Protein AF-A0A7X7TGM1-F1 (afdb_monomer)

Radius of gyration: 20.68 Å; Cα contacts (8 Å, |Δi|>4): 532; chains: 1; bounding box: 44×27×59 Å

Sequence (196 aa):
MTSFRGRYGEAFKFLVQGTDTGKFWGTEIYTDDSRLSLAAVHSGSLQIGEYGIVEVTVLPGQDHYTGSAQNGVTSEDYGAWPGSYSLRRVSEETIIGIGQKDPGDLTPYRERTDAVLRFSVTGSDWGSVWGSGVYTDDSTLAMVCVHAGLLRIGETGLIEVTLLPGLEEYEGSTQNGITSQSYGSWQWSYSVTRIL

Mean predicted aligned error: 6.98 Å

Structure (mmCIF, N/CA/C/O backbone):
data_AF-A0A7X7TGM1-F1
#
_entry.id   AF-A0A7X7TGM1-F1
#
loop_
_atom_site.group_PDB
_atom_site.id
_atom_site.type_symbol
_atom_site.label_atom_id
_atom_site.label_alt_id
_atom_site.label_comp_id
_atom_site.label_asym_id
_atom_site.label_entity_id
_atom_site.label_seq_id
_atom_site.pdbx_PDB_ins_code
_atom_site.Cartn_x
_atom_site.Cartn_y
_atom_site.Cartn_z
_atom_site.occupancy
_atom_site.B_iso_or_equiv
_atom_site.auth_seq_id
_atom_site.auth_comp_id
_atom_site.auth_asym_id
_atom_site.auth_atom_id
_atom_site.pdbx_PDB_model_num
ATOM 1 N N . MET A 1 1 ? 6.658 -7.505 -14.551 1.00 95.81 1 MET A N 1
ATOM 2 C CA . MET A 1 1 ? 5.352 -7.178 -15.174 1.00 95.81 1 MET A CA 1
ATOM 3 C C . MET A 1 1 ? 4.876 -8.192 -16.226 1.00 95.81 1 MET A C 1
ATOM 5 O O . MET A 1 1 ? 3.740 -8.083 -16.670 1.00 95.81 1 MET A O 1
ATOM 9 N N . THR A 1 2 ? 5.653 -9.225 -16.573 1.00 96.50 2 THR A N 1
ATOM 10 C CA . THR A 1 2 ? 5.320 -10.242 -17.594 1.00 96.50 2 THR A CA 1
ATOM 11 C C . THR A 1 2 ? 3.945 -10.908 -17.452 1.00 96.50 2 THR A C 1
ATOM 13 O O . THR A 1 2 ? 3.310 -11.204 -18.460 1.00 96.50 2 THR A O 1
ATOM 16 N N . SER A 1 3 ? 3.436 -11.107 -16.230 1.00 96.00 3 SER A N 1
ATOM 17 C CA . SER A 1 3 ? 2.102 -11.686 -15.984 1.00 96.00 3 SER A CA 1
ATOM 18 C C . SER A 1 3 ? 0.938 -10.842 -16.518 1.00 96.00 3 SER A C 1
ATOM 20 O O . SER A 1 3 ? -0.177 -11.343 -16.619 1.00 96.00 3 SER A O 1
ATOM 22 N N . PHE A 1 4 ? 1.178 -9.570 -16.847 1.00 95.69 4 PHE A N 1
ATOM 23 C CA . PHE A 1 4 ? 0.181 -8.650 -17.397 1.00 95.69 4 PHE A CA 1
ATOM 24 C C . PHE A 1 4 ? 0.280 -8.508 -18.923 1.00 95.69 4 PHE A C 1
ATOM 26 O O . PHE A 1 4 ? -0.497 -7.765 -19.517 1.00 95.69 4 PHE A O 1
ATOM 33 N N . ARG A 1 5 ? 1.221 -9.200 -19.579 1.00 96.12 5 ARG A N 1
ATOM 34 C CA . ARG A 1 5 ? 1.425 -9.117 -21.031 1.00 96.12 5 ARG A CA 1
ATOM 35 C C . ARG A 1 5 ? 0.127 -9.404 -21.793 1.00 96.12 5 ARG A C 1
ATOM 37 O O . ARG A 1 5 ? -0.626 -10.305 -21.439 1.00 96.12 5 ARG A O 1
ATOM 44 N N . GLY A 1 6 ? -0.114 -8.640 -22.857 1.00 94.25 6 GLY A N 1
ATOM 45 C CA . GLY A 1 6 ? -1.333 -8.730 -23.666 1.00 94.25 6 GLY A CA 1
ATOM 46 C C . GLY A 1 6 ? -2.465 -7.813 -23.194 1.00 94.25 6 GLY A C 1
ATOM 47 O O . GLY A 1 6 ? -3.372 -7.537 -23.972 1.00 94.25 6 GLY A O 1
ATOM 48 N N . ARG A 1 7 ? -2.389 -7.270 -21.972 1.00 97.06 7 ARG A N 1
ATOM 49 C CA . ARG A 1 7 ? -3.347 -6.291 -21.423 1.00 97.06 7 ARG A CA 1
ATOM 50 C C . ARG A 1 7 ? -3.010 -4.858 -21.835 1.00 97.06 7 ARG A C 1
ATOM 52 O O . ARG A 1 7 ? -2.931 -3.958 -21.008 1.00 97.06 7 ARG A O 1
ATOM 59 N N . TYR A 1 8 ? -2.693 -4.665 -23.110 1.00 96.62 8 TYR A N 1
ATOM 60 C CA . TYR A 1 8 ? -2.117 -3.418 -23.605 1.00 96.62 8 TYR A CA 1
ATOM 61 C C . TYR A 1 8 ? -3.068 -2.228 -23.415 1.00 96.62 8 TYR A C 1
ATOM 63 O O . TYR A 1 8 ? -4.249 -2.312 -23.739 1.00 96.62 8 TYR A O 1
ATOM 71 N N . GLY A 1 9 ? -2.536 -1.118 -22.900 1.00 93.94 9 GLY A N 1
ATOM 72 C CA . GLY A 1 9 ? -3.289 0.090 -22.558 1.00 93.94 9 GLY A CA 1
ATOM 73 C C . GLY A 1 9 ? -3.951 0.057 -21.177 1.00 93.94 9 GLY A C 1
ATOM 74 O O . GLY A 1 9 ? -4.391 1.102 -20.705 1.00 93.94 9 GLY A O 1
ATOM 75 N N . GLU A 1 10 ? -3.999 -1.096 -20.503 1.00 96.38 10 GLU A N 1
ATOM 76 C CA . GLU A 1 10 ? -4.500 -1.169 -19.131 1.00 96.38 10 GLU A CA 1
ATOM 77 C C . GLU A 1 10 ? -3.468 -0.631 -18.129 1.00 96.38 10 GLU A C 1
ATOM 79 O O . GLU A 1 10 ? -2.257 -0.834 -18.282 1.00 96.38 10 GLU A O 1
ATOM 84 N N . ALA A 1 11 ? -3.967 0.027 -17.080 1.00 93.69 11 ALA A N 1
ATOM 85 C CA . ALA A 1 11 ? -3.167 0.597 -16.005 1.00 93.69 11 ALA A CA 1
ATOM 86 C C . ALA A 1 11 ? -3.445 -0.104 -14.668 1.00 93.69 11 ALA A C 1
ATOM 88 O O . ALA A 1 11 ? -4.594 -0.374 -14.315 1.00 93.69 11 ALA A O 1
ATOM 89 N N . PHE A 1 12 ? -2.383 -0.370 -13.909 1.00 90.69 12 PHE A N 1
ATOM 90 C CA . PHE A 1 12 ? -2.445 -1.018 -12.599 1.00 90.69 12 PHE A CA 1
ATOM 91 C C . PHE A 1 12 ? -1.631 -0.229 -11.585 1.00 90.69 12 PHE A C 1
ATOM 93 O O . PHE A 1 12 ? -0.530 0.226 -11.887 1.00 90.69 12 PHE A O 1
ATOM 100 N N . LYS A 1 13 ? -2.152 -0.097 -10.367 1.00 87.94 13 LYS A N 1
ATOM 101 C CA . LYS A 1 13 ? -1.438 0.547 -9.264 1.00 87.94 13 LYS A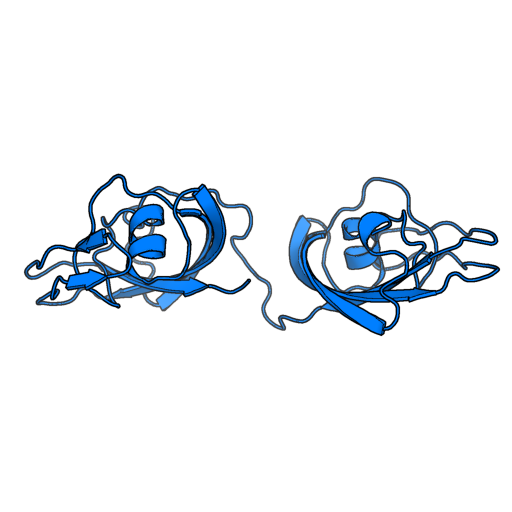 CA 1
ATOM 102 C C . LYS A 1 13 ? -0.728 -0.500 -8.424 1.00 87.94 13 LYS A C 1
ATOM 104 O O . LYS A 1 13 ? -1.325 -1.507 -8.050 1.00 87.94 13 LYS A O 1
ATOM 109 N N . PHE A 1 14 ? 0.529 -0.232 -8.105 1.00 87.00 14 PHE A N 1
ATOM 110 C CA . PHE A 1 14 ? 1.343 -1.079 -7.251 1.00 87.00 14 PHE A CA 1
ATOM 111 C C . PHE A 1 14 ? 1.963 -0.250 -6.146 1.00 87.00 14 PHE A C 1
ATOM 113 O O . PHE A 1 14 ? 2.516 0.821 -6.392 1.00 87.00 14 PHE A O 1
ATOM 120 N N . LEU A 1 15 ? 1.929 -0.799 -4.939 1.00 83.19 15 LEU A N 1
ATOM 121 C CA . LEU A 1 15 ? 2.827 -0.382 -3.885 1.00 83.19 15 LEU A CA 1
ATOM 122 C C . LEU A 1 15 ? 4.227 -0.929 -4.193 1.00 83.19 15 LEU A C 1
ATOM 124 O O . LEU A 1 15 ? 4.411 -2.141 -4.313 1.00 83.19 15 LEU A O 1
ATOM 128 N N . VAL A 1 16 ? 5.207 -0.041 -4.321 1.00 88.19 16 VAL A N 1
ATOM 129 C CA . VAL A 1 16 ? 6.581 -0.391 -4.690 1.00 88.19 16 VAL A CA 1
ATOM 130 C C . VAL A 1 16 ? 7.546 0.268 -3.723 1.00 88.19 16 VAL A C 1
ATOM 132 O O . VAL A 1 16 ? 7.376 1.439 -3.403 1.00 88.19 16 VAL A O 1
ATOM 135 N N . GLN A 1 17 ? 8.563 -0.477 -3.286 1.00 89.25 17 GLN A N 1
ATOM 136 C CA . GLN A 1 17 ? 9.749 0.093 -2.654 1.00 89.25 17 GLN A CA 1
ATOM 137 C C . GLN A 1 17 ? 10.837 0.274 -3.708 1.00 89.25 17 GLN A C 1
ATOM 139 O O . GLN A 1 17 ? 11.199 -0.691 -4.389 1.00 89.25 17 GLN A O 1
ATOM 144 N N . GLY A 1 18 ? 11.360 1.488 -3.848 1.00 93.06 18 GLY A N 1
ATOM 145 C CA . GLY A 1 18 ? 12.504 1.761 -4.705 1.00 93.06 18 GLY A CA 1
ATOM 146 C C . GLY A 1 18 ? 13.735 0.971 -4.255 1.00 93.06 18 GLY A C 1
ATOM 147 O O . GLY A 1 18 ? 14.001 0.837 -3.062 1.00 93.06 18 GLY A O 1
ATOM 148 N N . THR A 1 19 ? 14.503 0.444 -5.206 1.00 95.31 19 THR A N 1
ATOM 149 C CA . THR A 1 19 ? 15.774 -0.252 -4.946 1.00 95.31 19 THR A CA 1
ATOM 150 C C . THR A 1 19 ? 16.824 0.189 -5.955 1.00 95.31 19 THR A C 1
ATOM 152 O O . THR A 1 19 ? 16.483 0.681 -7.026 1.00 95.31 19 THR A O 1
ATOM 155 N N . ASP A 1 20 ? 18.087 -0.029 -5.621 1.00 97.31 20 ASP A N 1
ATOM 156 C CA . ASP A 1 20 ? 19.262 0.169 -6.466 1.00 97.31 20 ASP A CA 1
ATOM 157 C C . ASP A 1 20 ? 19.933 -1.153 -6.879 1.00 97.31 20 ASP A C 1
ATOM 159 O O . ASP A 1 20 ? 20.993 -1.151 -7.500 1.00 97.31 20 ASP A O 1
ATOM 163 N N . THR A 1 21 ? 19.311 -2.300 -6.577 1.00 94.88 21 THR A N 1
ATOM 164 C CA . THR A 1 21 ? 19.889 -3.625 -6.847 1.00 94.88 21 THR A CA 1
ATOM 165 C C . THR A 1 21 ? 19.116 -4.436 -7.887 1.00 94.88 21 THR A C 1
ATOM 167 O O . THR A 1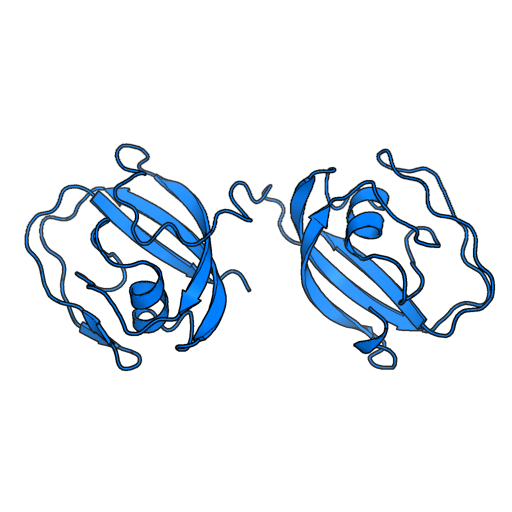 21 ? 17.891 -4.576 -7.843 1.00 94.88 21 THR A O 1
ATOM 170 N N . GLY A 1 22 ? 19.857 -5.057 -8.809 1.00 94.00 22 GLY A N 1
ATOM 171 C CA . GLY A 1 22 ? 19.332 -5.946 -9.846 1.00 94.00 22 GLY A CA 1
ATOM 172 C C . GLY A 1 22 ? 19.572 -5.423 -11.261 1.00 94.00 22 GLY A C 1
ATOM 173 O O . GLY A 1 22 ? 20.361 -4.510 -11.467 1.00 94.00 22 GLY A O 1
ATOM 174 N N . LYS A 1 23 ? 18.900 -6.038 -12.237 1.00 94.69 23 LYS A N 1
ATOM 175 C CA . LYS A 1 23 ? 18.974 -5.668 -13.653 1.00 94.69 23 LYS A CA 1
ATOM 176 C C . LYS A 1 23 ? 17.604 -5.278 -14.187 1.00 94.69 23 LYS A C 1
ATOM 178 O O . LYS A 1 23 ? 16.583 -5.772 -13.699 1.00 94.69 23 LYS A O 1
ATOM 183 N N . PHE A 1 24 ? 17.620 -4.388 -15.166 1.00 98.25 24 PHE A N 1
ATOM 184 C CA . PHE A 1 24 ? 16.458 -3.874 -15.872 1.00 98.25 24 PHE A CA 1
ATOM 185 C C . PHE A 1 24 ? 16.917 -3.177 -17.156 1.00 98.25 24 PHE A C 1
ATOM 187 O O . PHE A 1 24 ? 18.088 -2.803 -17.278 1.00 98.25 24 PHE A O 1
ATOM 194 N N . TRP A 1 25 ? 15.994 -3.012 -18.097 1.00 98.69 25 TRP A N 1
ATOM 195 C CA . TRP A 1 25 ? 16.296 -2.576 -19.453 1.00 98.69 25 TRP A CA 1
ATOM 196 C C . TRP A 1 25 ? 15.351 -1.479 -19.919 1.00 98.69 25 TRP A C 1
ATOM 198 O O . TRP A 1 25 ? 14.146 -1.541 -19.659 1.00 98.69 25 TRP A O 1
ATOM 208 N N . GLY A 1 26 ? 15.904 -0.515 -20.652 1.00 98.50 26 GLY A N 1
ATOM 209 C CA . GLY A 1 26 ? 15.159 0.601 -21.228 1.00 98.50 26 GLY A CA 1
ATOM 210 C C . GLY A 1 26 ? 15.042 1.841 -20.338 1.00 98.50 26 GLY A C 1
ATOM 211 O O . GLY A 1 26 ? 15.378 1.839 -19.156 1.00 98.50 26 GLY A O 1
ATOM 212 N N . THR A 1 27 ? 14.543 2.913 -20.951 1.00 98.44 27 THR A N 1
ATOM 213 C CA . THR A 1 27 ? 14.363 4.253 -20.378 1.00 98.44 27 THR A CA 1
ATOM 214 C C . THR A 1 27 ? 12.970 4.748 -20.747 1.00 98.44 27 THR A C 1
ATOM 216 O O . THR A 1 27 ? 12.600 4.648 -21.915 1.00 98.44 27 THR A O 1
ATOM 219 N N . GLU A 1 28 ? 12.208 5.274 -19.779 1.00 97.06 28 GLU A N 1
ATOM 220 C CA . GLU A 1 28 ? 10.766 5.615 -19.865 1.00 97.06 28 GLU A CA 1
ATOM 221 C C . GLU A 1 28 ? 9.834 4.425 -20.145 1.00 97.06 28 GLU A C 1
ATOM 223 O O . GLU A 1 28 ? 8.803 4.257 -19.489 1.00 97.06 28 GLU A O 1
ATOM 228 N N . ILE A 1 29 ? 10.213 3.570 -21.092 1.00 98.44 29 ILE A N 1
ATOM 229 C CA . ILE A 1 29 ? 9.561 2.313 -21.412 1.00 98.44 29 ILE A CA 1
ATOM 230 C C . ILE A 1 29 ? 10.548 1.188 -21.128 1.00 98.44 29 ILE A C 1
ATOM 232 O O . ILE 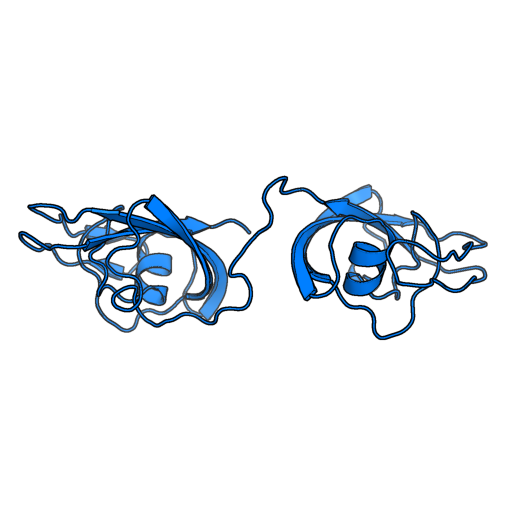A 1 29 ? 11.633 1.121 -21.705 1.00 98.44 29 ILE A O 1
ATOM 236 N N . TYR A 1 30 ? 10.143 0.302 -20.230 1.00 98.69 30 TYR A N 1
ATOM 237 C CA . TYR A 1 30 ? 10.955 -0.797 -19.734 1.00 98.69 30 TYR A CA 1
ATOM 238 C C . TYR A 1 30 ? 10.404 -2.117 -20.261 1.00 98.69 30 TYR A C 1
ATOM 240 O O . TYR A 1 30 ? 9.188 -2.262 -20.434 1.00 98.69 30 TYR A O 1
ATOM 248 N N . THR A 1 31 ? 11.273 -3.099 -20.497 1.00 98.69 31 THR A N 1
ATOM 249 C CA . THR A 1 31 ? 10.828 -4.457 -20.844 1.00 98.69 31 THR A CA 1
ATOM 250 C C . THR A 1 31 ? 9.965 -5.034 -19.718 1.00 98.69 31 THR A C 1
ATOM 252 O O . THR A 1 31 ? 10.200 -4.771 -18.541 1.00 98.69 31 THR A O 1
ATOM 255 N N . ASP A 1 32 ? 8.940 -5.830 -20.029 1.00 98.12 32 ASP A N 1
ATOM 256 C CA . ASP A 1 32 ? 7.999 -6.297 -19.000 1.00 98.12 32 ASP A CA 1
ATOM 257 C C . ASP A 1 32 ? 8.571 -7.279 -17.963 1.00 98.12 32 ASP A C 1
ATOM 259 O O . ASP A 1 32 ? 7.934 -7.530 -16.935 1.00 98.12 32 ASP A O 1
ATOM 263 N N . ASP A 1 33 ? 9.767 -7.807 -18.189 1.00 97.81 33 ASP A N 1
ATOM 264 C CA . ASP A 1 33 ? 10.543 -8.617 -17.252 1.00 97.81 33 ASP A CA 1
ATOM 265 C C . ASP A 1 33 ? 11.484 -7.781 -16.364 1.00 97.81 33 ASP A C 1
ATOM 267 O O . ASP A 1 33 ? 11.996 -8.290 -15.365 1.00 97.81 33 ASP A O 1
ATOM 271 N N . SER A 1 34 ? 11.645 -6.486 -16.655 1.00 97.88 34 SER A N 1
ATOM 272 C CA . SER A 1 34 ? 12.371 -5.544 -15.805 1.00 97.88 34 SER A CA 1
ATOM 273 C C . SER A 1 34 ? 11.743 -5.421 -14.414 1.00 97.88 34 SER A C 1
ATOM 275 O O . SER A 1 34 ? 10.521 -5.503 -14.224 1.00 97.88 34 SER A O 1
ATOM 277 N N . ARG A 1 35 ? 12.593 -5.197 -13.405 1.00 95.62 35 ARG A N 1
ATOM 278 C CA . ARG A 1 35 ? 12.136 -4.944 -12.034 1.00 95.62 35 ARG A CA 1
ATOM 279 C C . ARG A 1 35 ? 11.437 -3.592 -11.943 1.00 95.62 35 ARG A C 1
ATOM 281 O O . ARG A 1 35 ? 12.065 -2.547 -12.104 1.00 95.62 35 ARG A O 1
ATOM 2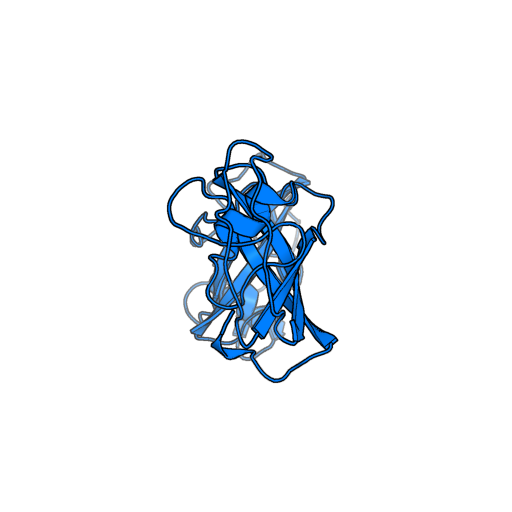88 N N . LEU A 1 36 ? 10.161 -3.625 -11.560 1.00 97.44 36 LEU A N 1
ATOM 289 C CA . LEU A 1 36 ? 9.356 -2.423 -11.345 1.00 97.44 36 LEU A CA 1
ATOM 290 C C . LEU A 1 36 ? 9.981 -1.474 -10.307 1.00 97.44 36 LEU A C 1
ATOM 292 O O . LEU A 1 36 ? 9.943 -0.265 -10.493 1.00 97.44 36 LEU A O 1
ATOM 296 N N . SER A 1 37 ? 10.609 -2.011 -9.257 1.00 96.88 37 SER A N 1
ATOM 297 C CA . SER A 1 37 ? 11.293 -1.226 -8.222 1.00 96.88 37 SER A CA 1
ATOM 298 C C . SER A 1 37 ? 12.502 -0.438 -8.734 1.00 96.88 37 SER A C 1
ATOM 300 O O . SER A 1 37 ? 12.683 0.705 -8.326 1.00 96.88 37 SER A O 1
ATOM 302 N N . LEU A 1 38 ? 13.296 -1.007 -9.650 1.00 98.19 38 LEU A N 1
ATOM 303 C CA . LEU A 1 38 ? 14.411 -0.302 -10.297 1.00 98.19 38 LEU A CA 1
ATOM 304 C C . LEU A 1 38 ? 13.900 0.751 -11.277 1.00 98.19 38 LEU A C 1
ATOM 306 O O . LEU A 1 38 ? 14.360 1.885 -11.242 1.00 98.19 38 LEU A O 1
ATOM 310 N N . ALA A 1 39 ? 12.913 0.406 -12.109 1.00 98.31 39 ALA A N 1
ATOM 311 C CA . ALA A 1 39 ? 12.305 1.351 -13.045 1.00 98.31 39 ALA A CA 1
ATOM 312 C C . ALA A 1 39 ? 11.639 2.542 -12.326 1.00 98.31 39 ALA A C 1
ATOM 314 O O . ALA A 1 39 ? 11.663 3.672 -12.819 1.00 98.31 39 ALA A O 1
ATOM 315 N N . ALA A 1 40 ? 11.064 2.307 -11.142 1.00 97.50 40 ALA A N 1
ATOM 316 C CA . ALA A 1 40 ? 10.482 3.360 -10.321 1.00 97.50 40 ALA A CA 1
ATOM 317 C C . ALA A 1 40 ? 11.538 4.345 -9.799 1.00 97.50 40 ALA A C 1
ATOM 319 O O . ALA A 1 40 ? 11.295 5.548 -9.845 1.00 97.50 40 ALA A O 1
ATOM 320 N N . VAL A 1 41 ? 12.716 3.859 -9.387 1.00 98.12 41 VAL A N 1
ATOM 321 C CA . VAL A 1 41 ? 13.850 4.733 -9.041 1.00 98.12 41 VAL A CA 1
ATOM 322 C C . VAL A 1 41 ? 14.399 5.425 -10.280 1.00 98.12 41 VAL A C 1
ATOM 324 O O . VAL A 1 41 ? 14.521 6.644 -10.301 1.00 98.12 41 VAL A O 1
ATOM 327 N N . HIS A 1 42 ? 14.660 4.668 -11.345 1.00 98.56 42 HIS A N 1
ATOM 328 C CA . HIS A 1 42 ? 15.245 5.172 -12.584 1.00 98.56 42 HIS A CA 1
ATOM 329 C C . HIS A 1 42 ? 14.434 6.315 -13.201 1.00 98.56 42 HIS A C 1
ATOM 331 O O . HIS A 1 42 ? 15.014 7.329 -13.558 1.00 98.56 42 HIS A O 1
ATOM 337 N N . SER A 1 43 ? 13.103 6.204 -13.255 1.00 97.56 43 SER A N 1
ATOM 338 C CA . SER A 1 43 ? 12.211 7.273 -13.749 1.00 97.56 43 SER A CA 1
ATOM 339 C C . SER A 1 43 ? 12.062 8.473 -12.802 1.00 97.56 43 SER A C 1
ATOM 341 O O . SER A 1 43 ? 11.377 9.435 -13.136 1.00 97.56 43 SER A O 1
ATOM 343 N N . GLY A 1 44 ? 12.628 8.414 -11.593 1.00 96.06 44 GLY A N 1
ATOM 344 C CA . GLY A 1 44 ? 12.435 9.435 -10.561 1.00 96.06 44 GLY A CA 1
ATOM 345 C C . GLY A 1 44 ? 11.060 9.387 -9.888 1.00 96.06 44 GLY A C 1
ATOM 346 O O . GLY A 1 44 ? 10.711 10.295 -9.139 1.00 96.06 44 GLY A O 1
ATOM 347 N N . SER A 1 45 ? 10.272 8.331 -10.121 1.00 95.00 45 SER A N 1
ATOM 348 C CA . SER A 1 45 ? 8.979 8.134 -9.451 1.00 95.00 45 SER A CA 1
ATOM 349 C C . SER A 1 45 ? 9.125 7.771 -7.966 1.00 95.00 45 SER A C 1
ATOM 351 O O . SER A 1 45 ? 8.198 8.003 -7.184 1.00 95.00 45 SER A O 1
ATOM 353 N N . LEU A 1 46 ? 10.267 7.192 -7.577 1.00 92.75 46 LEU A N 1
ATOM 354 C CA . LEU A 1 46 ? 10.639 6.872 -6.196 1.00 92.75 46 LEU A CA 1
ATOM 355 C C . LEU A 1 46 ? 12.113 7.188 -5.931 1.00 92.75 46 LEU A C 1
ATOM 357 O O . LEU A 1 46 ? 12.947 7.077 -6.825 1.00 92.75 46 LEU A O 1
ATOM 361 N N . GLN A 1 47 ? 12.457 7.503 -4.686 1.00 92.69 47 GLN A N 1
ATOM 362 C CA . GLN A 1 47 ? 13.838 7.440 -4.201 1.00 92.69 47 GLN A CA 1
ATOM 363 C C . GLN A 1 47 ? 14.218 6.003 -3.795 1.00 92.69 47 GLN A C 1
ATOM 365 O O . GLN A 1 47 ? 13.362 5.143 -3.570 1.00 92.69 47 GLN A O 1
ATOM 370 N N . ILE A 1 48 ? 15.520 5.725 -3.670 1.00 90.81 48 ILE A N 1
ATOM 371 C CA . ILE A 1 48 ? 16.013 4.431 -3.169 1.00 90.81 48 ILE A CA 1
ATOM 372 C C . ILE A 1 48 ? 15.512 4.221 -1.733 1.00 90.81 48 ILE A C 1
ATOM 374 O O . ILE A 1 48 ? 15.684 5.082 -0.873 1.00 90.81 48 ILE A O 1
ATOM 378 N N . GLY A 1 49 ? 14.886 3.070 -1.476 1.00 83.69 49 GLY A N 1
ATOM 379 C CA . GLY A 1 49 ? 14.294 2.718 -0.185 1.00 83.69 49 GLY A CA 1
ATOM 380 C C . GLY A 1 49 ? 12.930 3.358 0.088 1.00 83.69 49 GLY A C 1
ATOM 381 O O . GLY A 1 49 ? 12.234 2.900 0.997 1.00 83.69 49 GLY A O 1
ATOM 382 N N . GLU A 1 50 ? 12.520 4.356 -0.702 1.00 83.75 50 GLU A N 1
ATOM 383 C CA . GLU A 1 50 ? 11.209 4.988 -0.591 1.00 83.75 50 GLU A CA 1
ATOM 384 C C . GLU A 1 50 ? 10.130 4.023 -1.061 1.00 83.75 50 GLU A C 1
ATOM 386 O O . GLU A 1 50 ? 10.243 3.405 -2.122 1.00 83.75 50 GLU A O 1
ATOM 391 N N . TYR A 1 51 ? 9.054 3.928 -0.292 1.00 82.31 51 TYR A N 1
ATOM 392 C CA . TYR A 1 51 ? 7.846 3.315 -0.793 1.00 82.31 51 TYR A CA 1
ATOM 393 C C . TYR A 1 51 ? 6.904 4.356 -1.404 1.00 82.31 51 TYR A C 1
ATOM 395 O O . TYR A 1 51 ? 6.741 5.464 -0.892 1.00 82.31 51 TYR A O 1
ATOM 403 N N . GLY A 1 52 ? 6.197 3.960 -2.455 1.00 80.94 52 GLY A N 1
ATOM 404 C CA . GLY A 1 52 ? 5.150 4.776 -3.049 1.00 80.94 52 GLY A CA 1
ATOM 405 C C . GLY A 1 52 ? 4.245 3.965 -3.957 1.00 80.94 52 GLY A C 1
ATOM 406 O O . GLY A 1 52 ? 4.540 2.818 -4.306 1.00 80.94 52 GLY A O 1
ATOM 407 N N . ILE A 1 53 ? 3.118 4.569 -4.325 1.00 85.19 53 ILE A N 1
ATOM 408 C CA . ILE A 1 53 ? 2.200 3.965 -5.283 1.00 85.19 53 ILE A CA 1
ATOM 409 C C . ILE A 1 53 ? 2.591 4.443 -6.673 1.00 85.19 53 ILE A C 1
ATOM 411 O O . ILE A 1 53 ? 2.535 5.638 -6.983 1.00 85.19 53 ILE A O 1
ATOM 415 N N . VAL A 1 54 ? 2.967 3.485 -7.513 1.00 92.00 54 VAL A N 1
ATOM 416 C CA . VAL A 1 54 ? 3.228 3.711 -8.931 1.00 92.00 54 VAL A CA 1
ATOM 417 C C . VAL A 1 54 ? 2.089 3.123 -9.746 1.00 92.00 54 VAL A C 1
ATOM 419 O O . VAL A 1 54 ? 1.653 1.995 -9.518 1.00 92.00 54 VAL A O 1
ATOM 422 N N . GLU A 1 55 ? 1.587 3.900 -10.694 1.00 93.62 55 GLU A N 1
ATOM 423 C CA . GLU A 1 55 ? 0.687 3.401 -11.722 1.00 93.62 55 GLU A CA 1
ATOM 424 C C . GLU A 1 55 ? 1.517 2.968 -12.921 1.00 93.62 55 GLU A C 1
ATOM 426 O O . GLU A 1 55 ? 2.351 3.722 -13.418 1.00 93.62 55 GLU A O 1
ATOM 431 N N . VAL A 1 56 ? 1.289 1.739 -13.365 1.00 97.56 56 VAL A N 1
ATOM 432 C CA . VAL A 1 56 ? 2.018 1.085 -14.443 1.00 97.56 56 VAL A CA 1
ATOM 433 C C . VAL A 1 56 ? 1.061 0.848 -15.594 1.00 97.56 56 VAL A C 1
ATOM 435 O O . VAL A 1 56 ? 0.042 0.185 -15.414 1.00 97.56 56 VAL A O 1
ATOM 438 N N . THR A 1 57 ? 1.405 1.357 -16.774 1.00 98.00 57 THR A N 1
ATOM 439 C CA . THR A 1 57 ? 0.659 1.108 -18.011 1.00 98.00 57 THR A CA 1
ATOM 440 C C . THR A 1 57 ? 1.321 -0.030 -18.772 1.00 98.00 57 THR A C 1
ATOM 442 O O . THR A 1 57 ? 2.523 0.014 -19.036 1.00 98.00 57 THR A O 1
ATOM 445 N N . VAL A 1 58 ? 0.547 -1.051 -19.133 1.00 98.25 58 VAL A N 1
ATOM 446 C CA . VAL A 1 58 ? 1.035 -2.192 -19.916 1.00 98.25 58 VAL A CA 1
ATOM 447 C C . VAL A 1 58 ? 1.103 -1.807 -21.391 1.00 98.25 58 VAL A C 1
ATOM 449 O O . VAL A 1 58 ? 0.127 -1.326 -21.964 1.00 98.25 58 VAL A O 1
ATOM 452 N N . LEU A 1 59 ? 2.244 -2.053 -22.028 1.00 98.50 59 LEU A N 1
ATOM 453 C CA . LEU A 1 59 ? 2.528 -1.640 -23.401 1.00 98.50 59 LEU A CA 1
ATOM 454 C C . LEU A 1 59 ? 2.958 -2.836 -24.271 1.00 98.50 59 LEU A C 1
ATOM 456 O O . LEU A 1 59 ? 3.505 -3.817 -23.751 1.00 98.50 59 LEU A O 1
ATOM 460 N N . PRO A 1 60 ? 2.720 -2.781 -25.595 1.00 98.38 60 PRO A N 1
ATOM 461 C CA . PRO A 1 60 ? 3.337 -3.706 -26.538 1.00 98.38 60 PRO A CA 1
ATOM 462 C C . PRO A 1 60 ? 4.865 -3.681 -26.450 1.00 98.38 60 PRO A C 1
ATOM 464 O O . PRO A 1 60 ? 5.461 -2.716 -25.971 1.00 98.38 60 PRO A O 1
ATOM 467 N N . GLY A 1 61 ? 5.486 -4.758 -26.924 1.00 98.25 61 GLY A N 1
ATOM 468 C CA . GLY A 1 61 ? 6.933 -4.844 -27.078 1.00 98.25 61 GLY A CA 1
ATOM 469 C C . GLY A 1 61 ? 7.512 -3.851 -28.090 1.00 98.25 61 GLY A C 1
ATOM 470 O O . GLY A 1 61 ? 6.786 -3.311 -28.925 1.00 98.25 61 GLY A O 1
ATOM 471 N N . GLN A 1 62 ? 8.825 -3.646 -28.028 1.00 98.50 62 GLN A N 1
ATOM 472 C CA . GLN A 1 62 ? 9.607 -2.843 -28.970 1.00 98.50 62 GLN A CA 1
ATOM 473 C C . GLN A 1 62 ? 10.757 -3.673 -29.540 1.00 98.50 62 GLN A C 1
ATOM 475 O O . GLN A 1 62 ? 11.195 -4.646 -28.926 1.00 98.50 62 GLN A O 1
ATOM 480 N N . ASP A 1 63 ? 11.271 -3.254 -30.694 1.00 98.38 63 ASP A N 1
ATOM 481 C CA . ASP A 1 63 ? 12.416 -3.899 -31.346 1.00 98.38 63 ASP A CA 1
ATOM 482 C C . ASP A 1 63 ? 13.763 -3.533 -30.696 1.00 98.38 63 ASP A C 1
ATOM 484 O O . ASP A 1 63 ? 14.764 -4.218 -30.912 1.00 98.38 63 ASP A O 1
ATOM 488 N N . HIS A 1 64 ? 13.799 -2.457 -29.905 1.00 98.44 64 HIS A N 1
ATOM 489 C CA . HIS A 1 64 ? 14.984 -1.989 -29.193 1.00 98.44 64 HIS A CA 1
ATOM 490 C C . HIS A 1 64 ? 14.597 -1.158 -27.964 1.00 98.44 64 HIS A C 1
ATOM 492 O O . HIS A 1 64 ? 13.636 -0.393 -28.009 1.00 98.44 64 HIS A O 1
ATOM 498 N N . TYR A 1 65 ? 15.399 -1.249 -26.906 1.00 98.69 65 TYR A N 1
ATOM 499 C CA . TYR A 1 65 ? 15.292 -0.470 -25.677 1.00 98.69 65 TYR A CA 1
ATOM 500 C C . TYR A 1 65 ? 16.629 0.194 -25.392 1.00 98.69 65 TYR A C 1
ATOM 502 O O . TYR A 1 65 ? 17.653 -0.480 -25.318 1.00 98.69 65 TYR A O 1
ATOM 510 N N . THR A 1 66 ? 16.613 1.511 -25.208 1.00 98.50 66 THR A N 1
ATOM 511 C CA . THR A 1 66 ? 17.814 2.272 -24.856 1.00 98.50 66 THR A CA 1
ATOM 512 C C . THR A 1 66 ? 17.919 2.422 -23.342 1.00 98.50 66 THR A C 1
ATOM 514 O O . THR A 1 66 ? 17.022 2.977 -22.702 1.00 98.50 66 THR A O 1
ATOM 517 N N . GLY A 1 67 ? 19.006 1.925 -22.768 1.00 98.38 67 GLY A N 1
ATOM 518 C CA . GLY A 1 67 ? 19.378 2.122 -21.376 1.00 98.38 67 GLY A CA 1
ATOM 519 C C . GLY A 1 67 ? 19.952 3.518 -21.128 1.00 98.38 67 GLY A C 1
ATOM 520 O O . GLY A 1 67 ? 20.397 4.216 -22.040 1.00 98.38 67 GLY A O 1
ATOM 521 N N . SER A 1 68 ? 19.933 3.951 -19.873 1.00 98.69 68 SER A N 1
ATOM 522 C CA . SER A 1 68 ? 20.560 5.192 -19.420 1.00 98.69 68 SER A CA 1
ATOM 523 C C . SER A 1 68 ? 20.876 5.143 -17.921 1.00 98.69 68 SER A C 1
ATOM 525 O O . SER A 1 68 ? 20.462 4.231 -17.205 1.00 98.69 68 SER A O 1
ATOM 527 N N . ALA A 1 69 ? 21.656 6.113 -17.441 1.00 98.31 69 ALA A N 1
ATOM 528 C CA . ALA A 1 69 ? 21.902 6.310 -16.016 1.00 98.31 69 ALA A CA 1
ATOM 529 C C . ALA A 1 69 ? 21.050 7.483 -15.519 1.00 98.31 69 ALA A C 1
ATOM 531 O O . ALA A 1 69 ? 21.250 8.620 -15.950 1.00 98.31 69 ALA A O 1
ATOM 532 N N . GLN A 1 70 ? 20.110 7.210 -14.615 1.00 98.19 70 GLN A N 1
ATOM 533 C CA . GLN A 1 70 ? 19.188 8.198 -14.056 1.00 98.19 70 GLN A CA 1
ATOM 534 C C . GLN A 1 70 ? 18.943 7.921 -12.575 1.00 98.19 70 GLN A C 1
ATOM 536 O O . GLN A 1 70 ? 18.868 6.768 -12.153 1.00 98.19 70 GLN A O 1
ATOM 541 N N . ASN A 1 71 ? 18.807 8.985 -11.778 1.00 97.44 71 ASN A N 1
ATOM 542 C CA . ASN A 1 71 ? 18.376 8.905 -10.376 1.00 97.44 71 ASN A CA 1
ATOM 543 C C . ASN A 1 71 ? 19.175 7.899 -9.514 1.00 97.44 71 ASN A C 1
ATOM 545 O O . ASN A 1 71 ? 18.644 7.278 -8.598 1.00 97.44 71 ASN A O 1
ATOM 549 N N . GLY A 1 72 ? 20.471 7.741 -9.810 1.00 95.69 72 GLY A N 1
ATOM 550 C CA . GLY A 1 72 ? 21.385 6.875 -9.059 1.00 95.69 72 GLY A CA 1
ATOM 551 C C . GLY A 1 72 ? 21.399 5.399 -9.475 1.00 95.69 72 GLY A C 1
ATOM 552 O O . GLY A 1 72 ? 22.170 4.635 -8.905 1.00 95.69 72 GLY A O 1
ATOM 553 N N . VAL A 1 73 ? 20.615 4.993 -10.480 1.00 98.19 73 VAL A N 1
ATOM 554 C CA . VAL A 1 73 ? 20.602 3.626 -11.034 1.00 98.19 73 VAL A CA 1
ATOM 555 C C . VAL A 1 73 ? 20.840 3.647 -12.549 1.00 98.19 73 VAL A C 1
ATOM 557 O O . VAL A 1 73 ? 20.663 4.671 -13.204 1.00 98.19 73 VAL A O 1
ATOM 560 N N . THR A 1 74 ? 21.288 2.531 -13.128 1.00 98.25 74 THR A N 1
ATOM 561 C CA . THR A 1 74 ? 21.591 2.427 -14.570 1.00 98.25 74 THR A CA 1
ATOM 562 C C . THR A 1 74 ? 20.833 1.265 -15.198 1.00 98.25 74 THR A C 1
ATOM 564 O O . THR A 1 74 ? 20.987 0.129 -14.750 1.00 98.25 74 THR A O 1
ATOM 567 N N . SER A 1 75 ? 20.026 1.554 -16.219 1.00 98.38 75 SER A N 1
ATOM 568 C CA . SER A 1 75 ? 19.389 0.551 -17.079 1.00 98.38 75 SER A CA 1
ATOM 569 C C . SER A 1 75 ? 20.328 0.140 -18.213 1.00 98.38 75 SER A C 1
ATOM 571 O O . SER A 1 75 ? 21.128 0.942 -18.696 1.00 98.38 75 SER A O 1
ATOM 573 N N . GLU A 1 76 ? 20.234 -1.115 -18.648 1.00 98.44 76 GLU A N 1
ATOM 574 C CA . GLU A 1 76 ? 20.987 -1.623 -19.800 1.00 98.44 76 GLU A CA 1
ATOM 575 C C . GLU A 1 76 ? 20.168 -1.474 -21.100 1.00 98.44 76 GLU A C 1
ATOM 577 O O . GLU A 1 76 ? 18.932 -1.464 -21.081 1.00 98.44 76 GLU A O 1
ATOM 582 N N . ASP A 1 77 ? 20.859 -1.382 -22.239 1.00 98.50 77 ASP A N 1
ATOM 583 C CA . ASP A 1 77 ? 20.227 -1.540 -23.553 1.00 98.50 77 ASP A CA 1
ATOM 584 C C . ASP A 1 77 ? 19.671 -2.961 -23.713 1.00 98.50 77 ASP A C 1
ATOM 586 O O . ASP A 1 77 ? 20.202 -3.926 -23.150 1.00 98.50 77 ASP A O 1
ATOM 590 N N . TYR A 1 78 ? 18.632 -3.114 -24.531 1.00 98.44 78 TYR A N 1
ATOM 591 C CA . TYR A 1 78 ? 18.124 -4.428 -24.908 1.00 98.44 78 TYR A CA 1
ATOM 592 C C . TYR A 1 78 ? 17.575 -4.451 -26.332 1.00 98.44 78 TYR A C 1
ATOM 594 O O . TYR A 1 78 ? 17.143 -3.434 -26.870 1.00 98.44 78 TYR A O 1
ATOM 602 N N . GLY A 1 79 ? 17.604 -5.630 -26.953 1.00 98.44 79 GLY A N 1
ATOM 603 C CA . GLY A 1 79 ? 17.040 -5.846 -28.284 1.00 98.44 79 GLY A CA 1
ATOM 604 C C . GLY A 1 79 ? 15.521 -6.025 -28.260 1.00 98.44 79 GLY A C 1
ATOM 605 O O . GLY A 1 79 ? 14.837 -5.598 -27.332 1.00 98.44 79 GLY A O 1
ATOM 606 N N . ALA A 1 80 ? 14.997 -6.705 -29.277 1.00 98.56 80 ALA A N 1
ATOM 607 C CA . ALA A 1 80 ? 13.566 -6.933 -29.403 1.00 98.56 80 ALA A CA 1
ATOM 608 C C . ALA A 1 80 ? 13.006 -7.745 -28.223 1.00 98.56 80 ALA A C 1
ATOM 610 O O . ALA A 1 80 ? 13.531 -8.810 -27.884 1.00 98.56 80 ALA A O 1
ATOM 611 N N . TRP A 1 81 ? 11.910 -7.270 -27.627 1.00 98.50 81 TRP A N 1
ATOM 612 C CA . TRP A 1 81 ? 11.236 -7.944 -26.515 1.00 98.50 81 TRP A CA 1
ATOM 613 C C . TRP A 1 81 ? 9.708 -7.834 -26.640 1.00 98.50 81 TRP A C 1
ATOM 615 O O . TRP A 1 81 ? 9.212 -6.788 -27.043 1.00 98.50 81 TRP A O 1
ATOM 625 N N . PRO A 1 82 ? 8.922 -8.877 -26.302 1.00 97.94 82 PRO A N 1
ATOM 626 C CA . PRO A 1 82 ? 7.494 -8.952 -26.645 1.00 97.94 82 PRO A CA 1
ATOM 627 C C . PRO A 1 82 ? 6.535 -8.119 -25.776 1.00 97.94 82 PRO A C 1
ATOM 629 O O . PRO A 1 82 ? 5.329 -8.109 -26.039 1.00 97.94 82 PRO A O 1
ATOM 632 N N . GLY A 1 83 ? 7.008 -7.445 -24.729 1.00 98.31 83 GLY A N 1
ATOM 633 C CA . GLY A 1 83 ? 6.127 -6.667 -23.859 1.00 98.31 83 GLY A CA 1
ATOM 634 C C . GLY A 1 83 ? 6.849 -5.588 -23.077 1.00 98.31 83 GLY A C 1
ATOM 635 O O . GLY A 1 83 ? 8.053 -5.654 -22.843 1.00 98.31 83 GLY A O 1
ATOM 636 N N . SER A 1 84 ? 6.123 -4.558 -22.672 1.00 98.75 84 SER A N 1
ATOM 637 C CA . SER A 1 84 ? 6.710 -3.422 -21.972 1.00 98.75 84 SER A CA 1
ATOM 638 C C . SER A 1 84 ? 5.782 -2.835 -20.936 1.00 98.75 84 SER A C 1
ATOM 640 O O . SER A 1 84 ? 4.596 -3.162 -20.869 1.00 98.75 84 SER A O 1
ATOM 642 N N . TYR A 1 85 ? 6.330 -1.933 -20.140 1.00 98.69 85 TYR A N 1
ATOM 643 C CA . TYR A 1 85 ? 5.540 -1.023 -19.340 1.00 98.69 85 TYR A CA 1
ATOM 644 C C . TYR A 1 85 ? 6.176 0.360 -19.277 1.00 98.69 85 TYR A C 1
ATOM 646 O O . TYR A 1 85 ? 7.395 0.505 -19.348 1.00 98.69 85 TYR A O 1
ATOM 654 N N . SER A 1 86 ? 5.331 1.365 -19.091 1.00 98.44 86 SER A N 1
ATOM 655 C CA . SER A 1 86 ? 5.725 2.657 -18.535 1.00 98.44 86 SER A CA 1
ATOM 656 C C . SER A 1 86 ? 5.113 2.796 -17.148 1.00 98.44 86 SER A C 1
ATOM 658 O O . SER A 1 86 ? 4.195 2.054 -16.780 1.00 98.44 86 SER A O 1
ATOM 660 N N . LEU A 1 87 ? 5.629 3.721 -16.349 1.00 97.94 87 LEU A N 1
ATOM 661 C CA . LEU A 1 87 ? 5.090 3.977 -15.023 1.00 97.94 87 LEU A CA 1
ATOM 662 C C . LEU A 1 87 ? 5.145 5.455 -14.681 1.00 97.94 87 LEU A C 1
ATOM 664 O O . LEU A 1 87 ? 5.916 6.212 -15.264 1.00 97.94 87 LEU A O 1
ATOM 668 N N . ARG A 1 88 ? 4.352 5.837 -13.688 1.00 94.94 88 ARG A N 1
ATOM 669 C CA . ARG A 1 88 ? 4.425 7.144 -13.040 1.00 94.94 88 ARG A CA 1
ATOM 670 C C . ARG A 1 88 ? 4.057 7.020 -11.573 1.00 94.94 88 ARG A C 1
ATOM 672 O O . ARG A 1 88 ? 3.255 6.162 -11.194 1.00 94.94 88 ARG A O 1
ATOM 679 N N . ARG A 1 89 ? 4.573 7.923 -10.749 1.00 90.56 89 ARG A N 1
ATOM 680 C CA . ARG A 1 89 ? 4.064 8.116 -9.390 1.00 90.56 89 ARG A CA 1
ATOM 681 C C . ARG A 1 89 ? 2.631 8.664 -9.435 1.00 90.56 89 ARG A C 1
ATOM 683 O O . ARG A 1 89 ? 2.331 9.535 -10.251 1.00 90.56 89 ARG A O 1
ATOM 690 N N . VAL A 1 90 ? 1.746 8.158 -8.571 1.00 83.88 90 VAL A N 1
ATOM 691 C CA . VAL A 1 90 ? 0.353 8.648 -8.459 1.00 83.88 90 VAL A CA 1
ATOM 692 C C . VAL A 1 90 ? -0.007 9.263 -7.111 1.00 83.88 90 VAL A C 1
ATOM 694 O O . VAL A 1 90 ? -1.063 9.877 -7.011 1.00 83.88 90 VAL A O 1
ATOM 697 N N . SER A 1 91 ? 0.843 9.142 -6.092 1.00 67.81 91 SER A N 1
ATOM 698 C CA . SER A 1 91 ? 0.681 9.863 -4.824 1.00 67.81 91 SER A CA 1
ATOM 699 C C . SER A 1 91 ? 1.682 11.016 -4.757 1.00 67.81 91 SER A C 1
ATOM 701 O O . SER A 1 91 ? 2.879 10.769 -4.818 1.00 67.81 91 SER A O 1
ATOM 703 N N . GLU A 1 92 ? 1.244 12.269 -4.625 1.00 57.72 92 GLU A N 1
ATOM 704 C CA . GLU A 1 92 ? 2.171 13.404 -4.420 1.00 57.72 92 GLU A CA 1
ATOM 705 C C . GLU A 1 92 ? 2.837 13.359 -3.037 1.00 57.72 92 GLU A C 1
ATOM 707 O O . GLU A 1 92 ? 3.948 13.846 -2.847 1.00 57.72 92 GLU A O 1
ATOM 712 N N . GLU A 1 93 ? 2.201 12.690 -2.081 1.00 55.12 93 GLU A N 1
ATOM 713 C CA . GLU A 1 93 ? 2.749 12.487 -0.750 1.00 55.12 93 GLU A CA 1
ATOM 714 C C . GLU A 1 93 ? 3.828 11.399 -0.776 1.00 55.12 93 GLU A C 1
ATOM 716 O O . GLU A 1 93 ? 3.631 10.291 -1.298 1.00 55.12 93 GLU A O 1
ATOM 721 N N . THR A 1 94 ? 4.992 11.697 -0.191 1.00 48.38 94 THR A N 1
ATOM 722 C CA . THR A 1 94 ? 5.908 10.658 0.281 1.00 48.38 94 THR A CA 1
ATOM 723 C C . THR A 1 94 ? 5.129 9.810 1.260 1.00 48.38 94 THR A C 1
ATOM 725 O O . THR A 1 94 ? 4.650 10.296 2.288 1.00 48.38 94 THR A O 1
ATOM 728 N N . ILE A 1 95 ? 4.967 8.537 0.939 1.00 51.28 95 ILE A N 1
ATOM 729 C CA . ILE A 1 95 ? 4.230 7.668 1.822 1.00 51.28 95 ILE A CA 1
ATOM 730 C C . ILE A 1 95 ? 5.213 7.198 2.904 1.00 51.28 95 ILE A C 1
ATOM 732 O O . ILE A 1 95 ? 5.939 6.221 2.756 1.00 51.28 95 ILE A O 1
ATOM 736 N N . ILE A 1 96 ? 5.305 7.963 3.986 1.00 42.97 96 ILE A N 1
ATOM 737 C CA . ILE A 1 96 ? 6.156 7.635 5.132 1.00 42.97 96 ILE A CA 1
ATOM 738 C C . ILE A 1 96 ? 5.446 6.544 5.954 1.00 42.97 96 ILE A C 1
ATOM 740 O O . ILE A 1 96 ? 4.248 6.644 6.209 1.00 42.97 96 ILE A O 1
ATOM 744 N N . GLY A 1 97 ? 6.172 5.493 6.353 1.00 48.19 97 GLY A N 1
ATOM 745 C CA . GLY A 1 97 ? 5.657 4.410 7.209 1.00 48.19 97 GLY A CA 1
ATOM 746 C C . GLY A 1 97 ? 5.269 3.112 6.493 1.00 48.19 97 GLY A C 1
ATOM 747 O O . GLY A 1 97 ? 5.030 2.107 7.156 1.00 48.19 97 GLY A O 1
ATOM 748 N N . ILE A 1 98 ? 5.278 3.063 5.157 1.00 44.31 98 ILE A N 1
ATOM 749 C CA . ILE A 1 98 ? 4.993 1.800 4.461 1.00 44.31 98 ILE A CA 1
ATOM 750 C C . ILE A 1 98 ? 6.094 0.769 4.703 1.00 44.31 98 ILE A C 1
ATOM 752 O O . ILE A 1 98 ? 7.278 1.095 4.746 1.00 44.31 98 ILE A O 1
ATOM 756 N N . GLY A 1 99 ? 5.683 -0.484 4.894 1.00 51.31 99 GLY A N 1
ATOM 757 C CA . GLY A 1 99 ? 6.562 -1.572 5.330 1.00 51.31 99 GLY A CA 1
ATOM 758 C C . GLY A 1 99 ? 6.607 -1.754 6.848 1.00 51.31 99 GLY A C 1
ATOM 759 O O . GLY A 1 99 ? 7.131 -2.767 7.314 1.00 51.31 99 GLY A O 1
ATOM 760 N N . GLN A 1 100 ? 6.011 -0.843 7.629 1.00 66.69 100 GLN A N 1
ATOM 761 C CA . GLN A 1 100 ? 5.733 -1.128 9.029 1.00 66.69 100 GLN A CA 1
ATOM 762 C C . GLN A 1 100 ? 4.612 -2.176 9.071 1.00 66.69 100 GLN A C 1
ATOM 764 O O . GLN A 1 100 ? 3.507 -1.973 8.554 1.00 66.69 100 GLN A O 1
ATOM 769 N N . LYS A 1 101 ? 4.954 -3.360 9.587 1.00 77.88 101 LYS A N 1
ATOM 770 C CA . LYS A 1 101 ? 3.990 -4.433 9.836 1.00 77.88 101 LYS A CA 1
ATOM 771 C C . LYS A 1 101 ? 2.908 -3.889 10.763 1.00 77.88 101 LYS A C 1
ATOM 773 O O . LYS A 1 101 ? 3.219 -3.057 11.613 1.00 77.88 101 LYS A O 1
ATOM 778 N N . ASP A 1 102 ? 1.686 -4.385 10.597 1.00 90.75 102 ASP A N 1
ATOM 779 C CA . ASP A 1 102 ? 0.610 -4.219 11.570 1.00 90.75 102 ASP A CA 1
ATOM 780 C C . ASP A 1 102 ? 1.156 -4.231 13.020 1.00 90.75 102 ASP A C 1
ATOM 782 O O . ASP A 1 102 ? 1.730 -5.249 13.438 1.00 90.75 102 ASP A O 1
ATOM 786 N N . PRO A 1 103 ? 1.048 -3.105 13.754 1.00 93.12 103 PRO A N 1
ATOM 787 C CA . PRO A 1 103 ? 1.538 -2.983 15.121 1.00 93.12 103 PRO A CA 1
ATOM 788 C C . PRO A 1 103 ? 0.636 -3.703 16.135 1.00 93.12 103 PRO A C 1
ATOM 790 O O . PRO A 1 103 ? 0.979 -3.754 17.313 1.00 93.12 103 PRO A O 1
ATOM 793 N N . GLY A 1 104 ? -0.494 -4.268 15.696 1.00 96.88 104 GLY A N 1
ATOM 794 C CA . GLY A 1 104 ? -1.532 -4.842 16.544 1.00 96.88 104 GLY A CA 1
ATOM 795 C C . GLY A 1 104 ? -2.550 -3.781 16.945 1.00 96.88 104 GLY A C 1
ATOM 796 O O . GLY A 1 104 ? -3.717 -3.896 16.585 1.00 96.88 104 GLY A O 1
ATOM 797 N N . ASP A 1 105 ? -2.097 -2.733 17.631 1.00 96.56 105 ASP A N 1
ATOM 798 C CA . ASP A 1 105 ? -2.891 -1.566 18.024 1.00 96.56 105 ASP A CA 1
ATOM 799 C C . ASP A 1 105 ? -2.051 -0.274 17.949 1.00 96.56 105 ASP A C 1
ATOM 801 O O . ASP A 1 105 ? -0.884 -0.286 17.539 1.00 96.56 105 ASP A O 1
ATOM 805 N N . LEU A 1 106 ? -2.661 0.864 18.279 1.00 96.31 106 LEU A N 1
ATOM 806 C CA . LEU A 1 106 ? -2.072 2.192 18.114 1.00 96.31 106 LEU A CA 1
ATOM 807 C C . LEU A 1 106 ? -1.605 2.814 19.440 1.00 96.31 106 LEU A C 1
ATOM 809 O O . LEU A 1 106 ? -1.075 3.927 19.433 1.00 96.31 106 LEU A O 1
ATOM 813 N N . THR A 1 107 ? -1.677 2.077 20.552 1.00 95.81 107 THR A N 1
ATOM 814 C CA . THR A 1 107 ? -1.174 2.494 21.872 1.00 95.81 107 THR A CA 1
ATOM 815 C C . THR A 1 107 ? 0.290 2.960 21.846 1.00 95.81 107 THR A C 1
ATOM 817 O O . THR A 1 107 ? 0.604 3.967 22.488 1.00 95.81 107 THR A O 1
ATOM 820 N N . PRO A 1 108 ? 1.222 2.319 21.100 1.00 93.75 108 PRO A N 1
ATOM 821 C CA . PRO A 1 108 ? 2.612 2.784 21.022 1.00 93.75 108 PRO A CA 1
ATOM 822 C C . PRO A 1 108 ? 2.788 4.153 20.347 1.00 93.75 108 PRO A C 1
ATOM 824 O O . PRO A 1 108 ? 3.889 4.702 20.360 1.00 93.75 108 PRO A O 1
ATOM 827 N N . TYR A 1 109 ? 1.734 4.686 19.725 1.00 90.62 109 TYR A N 1
ATOM 828 C CA . TYR A 1 109 ? 1.759 5.916 18.938 1.00 90.62 109 TYR A CA 1
ATOM 829 C C . TYR A 1 109 ? 1.005 7.079 19.597 1.00 90.62 109 TYR A C 1
ATOM 831 O O . TYR A 1 109 ? 0.787 8.100 18.945 1.00 90.62 109 TYR A O 1
ATOM 839 N N . ARG A 1 110 ? 0.635 6.955 20.878 1.00 90.75 110 ARG A N 1
ATOM 840 C CA . ARG A 1 110 ? 0.050 8.045 21.678 1.00 90.75 110 ARG A CA 1
ATOM 841 C C . ARG A 1 110 ? 0.875 9.331 21.602 1.00 90.75 110 ARG A C 1
ATOM 843 O O . ARG A 1 110 ? 2.066 9.304 21.301 1.00 90.75 110 ARG A O 1
ATOM 850 N N . GLU A 1 111 ? 0.224 10.460 21.887 1.00 86.94 111 GLU A N 1
ATOM 851 C CA . GLU A 1 111 ? 0.833 11.806 21.868 1.00 86.94 111 GLU A CA 1
ATOM 852 C C . GLU A 1 111 ? 1.259 12.295 20.472 1.00 86.94 111 GLU A C 1
ATOM 854 O O . GLU A 1 111 ? 1.943 13.308 20.331 1.00 86.94 111 GLU A O 1
ATOM 859 N N . ARG A 1 112 ? 0.813 11.606 19.416 1.00 86.00 112 ARG A N 1
ATOM 860 C CA . ARG A 1 112 ? 1.036 11.976 18.013 1.00 86.00 112 ARG A CA 1
ATOM 861 C C . ARG A 1 112 ? -0.274 12.350 17.321 1.00 86.00 112 ARG A C 1
ATOM 863 O O . ARG A 1 112 ? -0.534 11.893 16.212 1.00 86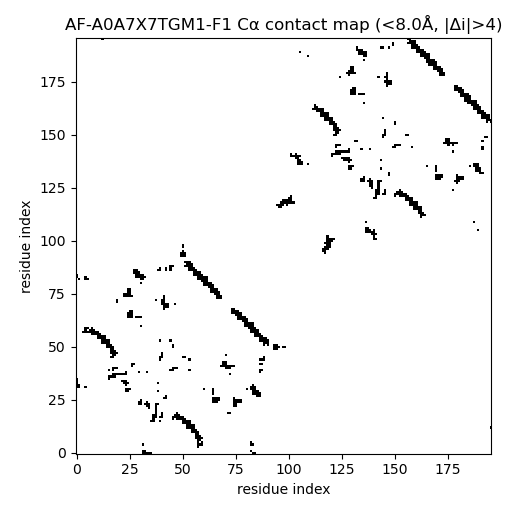.00 112 ARG A O 1
ATOM 870 N N . THR A 1 113 ? -1.115 13.136 17.991 1.00 85.12 113 THR A N 1
ATOM 871 C CA . THR A 1 113 ? -2.388 13.628 17.440 1.00 85.12 113 THR A CA 1
ATOM 872 C C . THR A 1 113 ? -2.195 14.210 16.041 1.00 85.12 113 THR A C 1
ATOM 874 O O . THR A 1 113 ? -1.190 14.872 15.785 1.00 85.12 113 THR A O 1
ATOM 877 N N . ASP A 1 114 ? -3.142 13.939 15.146 1.00 84.44 114 ASP A N 1
ATOM 878 C CA . ASP A 1 114 ? -3.156 14.342 13.735 1.00 84.44 114 ASP A CA 1
ATOM 879 C C . ASP A 1 114 ? -2.051 13.710 12.873 1.00 84.44 114 ASP A C 1
ATOM 881 O O . ASP A 1 114 ? -1.984 13.951 11.665 1.00 84.44 114 ASP A O 1
ATOM 885 N N . ALA A 1 115 ? -1.195 12.855 13.445 1.00 85.38 115 ALA A N 1
ATOM 886 C CA . ALA A 1 115 ? -0.248 12.099 12.645 1.00 85.38 115 ALA A CA 1
ATOM 887 C C . ALA A 1 115 ? -0.982 11.058 11.795 1.00 85.38 115 ALA A C 1
ATOM 889 O O . ALA A 1 115 ? -1.848 10.316 12.267 1.00 85.38 115 ALA A O 1
ATOM 890 N N . VAL A 1 116 ? -0.558 10.974 10.538 1.00 86.06 116 VAL A N 1
ATOM 891 C CA . VAL A 1 116 ? -1.003 9.961 9.587 1.00 86.06 116 VAL A CA 1
ATOM 892 C C . VAL A 1 116 ? 0.070 8.880 9.495 1.00 86.06 116 VAL A C 1
ATOM 894 O O . VAL A 1 116 ? 1.227 9.157 9.172 1.00 86.06 116 VAL A O 1
ATOM 897 N N . LEU A 1 117 ? -0.310 7.648 9.818 1.00 86.06 117 LEU A N 1
ATOM 898 C CA . LEU A 1 117 ? 0.533 6.455 9.780 1.00 86.06 117 LEU A CA 1
ATOM 899 C C . LEU A 1 117 ? -0.018 5.479 8.756 1.00 86.06 117 LEU A C 1
ATOM 901 O O . LEU A 1 117 ? -1.205 5.498 8.452 1.00 86.06 117 LEU A O 1
ATOM 905 N N . ARG A 1 118 ? 0.830 4.614 8.208 1.00 83.50 118 ARG A N 1
ATOM 906 C CA . ARG A 1 118 ? 0.407 3.659 7.185 1.00 83.50 118 ARG A CA 1
ATOM 907 C C . ARG A 1 118 ? 1.008 2.295 7.462 1.00 83.50 118 ARG A C 1
ATOM 909 O O . ARG A 1 118 ? 2.202 2.203 7.720 1.00 83.50 118 ARG A O 1
ATOM 916 N N . PHE A 1 119 ? 0.189 1.253 7.390 1.00 86.50 119 PHE A N 1
ATOM 917 C CA . PHE A 1 119 ? 0.566 -0.111 7.754 1.00 86.50 119 PHE A CA 1
ATOM 918 C C . PHE A 1 119 ? 0.117 -1.110 6.696 1.00 86.50 119 PHE A C 1
ATOM 920 O O . PHE A 1 119 ? -0.975 -0.996 6.136 1.00 86.50 119 PHE A O 1
ATOM 927 N N . SER A 1 120 ? 0.949 -2.124 6.455 1.00 86.00 120 SER A N 1
ATOM 928 C CA . SER A 1 120 ? 0.495 -3.325 5.751 1.00 86.00 120 SER A CA 1
ATOM 929 C C . SER A 1 120 ? -0.223 -4.219 6.755 1.00 86.00 120 SER A C 1
ATOM 931 O O . SER A 1 120 ? 0.404 -4.741 7.684 1.00 86.00 120 SER A O 1
ATOM 933 N N . VAL A 1 121 ? -1.535 -4.360 6.583 1.00 92.06 121 VAL A N 1
ATOM 934 C CA . VAL A 1 121 ? -2.424 -5.047 7.525 1.00 92.06 121 VAL A CA 1
ATOM 935 C C . VAL A 1 121 ? -3.075 -6.221 6.817 1.00 92.06 121 VAL A C 1
ATOM 937 O O . VAL A 1 121 ? -3.494 -6.100 5.669 1.00 92.06 121 VAL A O 1
ATOM 940 N N . THR A 1 122 ? -3.156 -7.366 7.494 1.00 93.50 122 THR A N 1
ATOM 941 C CA . THR A 1 122 ? -3.958 -8.507 7.035 1.00 93.50 122 THR A CA 1
ATOM 942 C C . THR A 1 122 ? -5.199 -8.596 7.901 1.00 93.50 122 THR A C 1
ATOM 944 O O . THR A 1 122 ? -5.070 -8.736 9.114 1.00 93.50 122 THR A O 1
ATOM 947 N N . GLY A 1 123 ? -6.381 -8.495 7.291 1.00 97.38 123 GLY A N 1
ATOM 948 C CA . GLY A 1 123 ? -7.649 -8.506 8.016 1.00 97.38 123 GLY A CA 1
ATOM 949 C C . GLY A 1 123 ? -7.800 -9.753 8.891 1.00 97.38 123 GLY A C 1
ATOM 950 O O . GLY A 1 123 ? -7.453 -10.861 8.475 1.00 97.38 123 GLY A O 1
ATOM 951 N N . SER A 1 124 ? -8.327 -9.568 10.099 1.00 97.94 124 SER A N 1
ATOM 952 C CA . SER A 1 124 ? -8.501 -10.609 11.118 1.00 97.94 124 SER A CA 1
ATOM 953 C C . SER A 1 124 ? -9.850 -10.434 11.813 1.00 97.94 124 SER A C 1
ATOM 955 O O . SER A 1 124 ? -10.358 -9.321 11.898 1.00 97.94 124 SER A O 1
ATOM 957 N N . ASP A 1 125 ? -10.425 -11.515 12.327 1.00 98.00 125 ASP A N 1
ATOM 958 C CA . ASP A 1 125 ? -11.600 -11.513 13.208 1.00 98.00 125 ASP A CA 1
ATOM 959 C C . ASP A 1 125 ? -11.235 -11.689 14.691 1.00 98.00 125 ASP A C 1
ATOM 961 O O . ASP A 1 125 ? -12.104 -11.899 15.537 1.00 98.00 125 ASP A O 1
ATOM 965 N N . TRP A 1 126 ? -9.944 -11.600 15.011 1.00 97.06 126 TRP A N 1
ATOM 966 C CA . TRP A 1 126 ? -9.417 -11.793 16.354 1.00 97.06 126 TRP A CA 1
ATOM 967 C C . TRP A 1 126 ? -8.936 -10.485 16.980 1.00 97.06 126 TRP A C 1
ATOM 969 O O . TRP A 1 126 ? -8.229 -9.709 16.333 1.00 97.06 126 TRP A O 1
ATOM 979 N N . GLY A 1 127 ? -9.255 -10.301 18.262 1.00 96.88 127 GLY A N 1
ATOM 980 C CA . GLY A 1 127 ? -8.891 -9.130 19.052 1.00 96.88 127 GLY A CA 1
ATOM 981 C C . GLY A 1 127 ? -10.119 -8.461 19.659 1.00 96.88 127 GLY A C 1
ATOM 982 O O . GLY A 1 127 ? -11.143 -9.107 19.892 1.00 96.88 127 GLY A O 1
ATOM 983 N N . SER A 1 128 ? -9.998 -7.162 19.905 1.00 97.94 128 SER A N 1
ATOM 984 C CA . SER A 1 128 ? -11.072 -6.333 20.446 1.00 97.94 128 SER A CA 1
ATOM 985 C C . SER A 1 128 ? -11.203 -5.049 19.640 1.00 97.94 128 SER A C 1
ATOM 987 O O . SER A 1 128 ? -10.211 -4.523 19.134 1.00 97.94 128 SER A O 1
ATOM 989 N N . VAL A 1 129 ? -12.428 -4.539 19.529 1.00 98.56 129 VAL A N 1
ATOM 990 C CA . VAL A 1 129 ? -12.722 -3.278 18.844 1.00 98.56 129 VAL A CA 1
ATOM 991 C C . VAL A 1 129 ? -13.717 -2.486 19.675 1.00 98.56 129 VAL A C 1
ATOM 993 O O . VAL A 1 129 ? -14.779 -3.012 20.020 1.00 98.56 129 VAL A O 1
ATOM 996 N N . TRP A 1 130 ? -13.405 -1.220 19.937 1.00 98.69 130 TRP A N 1
ATOM 997 C CA . TRP A 1 130 ? -14.295 -0.279 20.607 1.00 98.69 130 TRP A CA 1
ATOM 998 C C . TRP A 1 130 ? -14.563 0.923 19.710 1.00 98.69 130 TRP A C 1
ATOM 1000 O O . TRP A 1 130 ? -13.640 1.501 19.139 1.00 98.69 130 TRP A O 1
ATOM 1010 N N . GLY A 1 131 ? -15.835 1.294 19.589 1.00 98.62 131 GLY A N 1
ATOM 1011 C CA . GLY A 1 131 ? -16.282 2.371 18.709 1.00 98.62 131 GLY A CA 1
ATOM 1012 C C . GLY A 1 131 ? -16.537 1.955 17.263 1.00 98.62 131 GLY A C 1
ATOM 1013 O O . GLY A 1 131 ? -16.460 0.782 16.886 1.00 98.62 131 GLY A O 1
ATOM 1014 N N . SER A 1 132 ? -16.907 2.937 16.448 1.00 98.31 132 SER A N 1
ATOM 1015 C CA . SER A 1 132 ? -17.333 2.751 15.067 1.00 98.31 132 SER A CA 1
ATOM 1016 C C . SER A 1 132 ? -17.012 4.001 14.252 1.00 98.31 132 SER A C 1
ATOM 1018 O O . SER A 1 132 ? -17.367 5.114 14.635 1.00 98.31 132 SER A O 1
ATOM 1020 N N . GLY A 1 133 ? -16.278 3.836 13.148 1.00 97.06 133 GLY A N 1
ATOM 1021 C CA . GLY A 1 133 ? -15.697 4.944 12.376 1.00 97.06 133 GLY A CA 1
ATOM 1022 C C . GLY A 1 133 ? -14.473 5.575 13.054 1.00 97.06 133 GLY A C 1
ATOM 1023 O O . GLY A 1 133 ? -13.405 5.633 12.446 1.00 97.06 133 GLY A O 1
ATOM 1024 N N . VAL A 1 134 ? -14.614 5.976 14.319 1.00 98.25 134 VAL A N 1
ATOM 1025 C CA . VAL A 1 134 ? -13.515 6.349 15.219 1.00 98.25 134 VAL A CA 1
ATOM 1026 C C . VAL A 1 134 ? -13.407 5.287 16.309 1.00 98.25 134 VAL A C 1
ATOM 1028 O O . VAL A 1 134 ? -14.401 4.955 16.957 1.00 98.25 134 VAL A O 1
ATOM 1031 N N . TYR A 1 135 ? -12.205 4.750 16.490 1.00 98.75 135 TYR A N 1
ATOM 1032 C CA . TYR A 1 135 ? -11.928 3.622 17.375 1.00 98.75 135 TYR A CA 1
ATOM 1033 C C . TYR A 1 135 ? -10.955 4.032 18.472 1.00 98.75 135 TYR A C 1
ATOM 1035 O O . TYR A 1 135 ? -10.097 4.883 18.232 1.00 98.75 135 TYR A O 1
ATOM 1043 N N . THR A 1 136 ? -1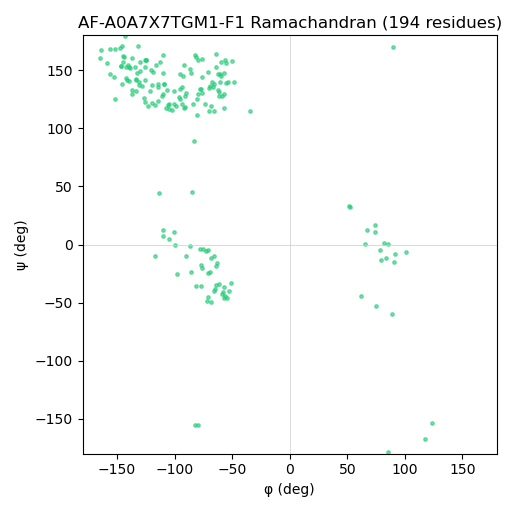1.058 3.435 19.657 1.00 98.62 136 THR A N 1
ATOM 1044 C CA . THR A 1 136 ? -10.043 3.627 20.707 1.00 98.62 136 THR A CA 1
ATOM 1045 C C . THR A 1 136 ? -8.692 3.098 20.233 1.00 98.62 136 THR A C 1
ATOM 1047 O O . THR A 1 136 ? -8.631 2.118 19.490 1.00 98.62 136 THR A O 1
ATOM 1050 N N . ASP A 1 137 ? -7.596 3.730 20.649 1.00 97.75 137 ASP A N 1
ATOM 1051 C CA . ASP A 1 137 ? -6.245 3.374 20.195 1.00 97.75 137 ASP A CA 1
ATOM 1052 C C . ASP A 1 137 ? -5.762 1.971 20.578 1.00 97.75 137 ASP A C 1
ATOM 1054 O O . ASP A 1 137 ? -4.867 1.445 19.923 1.00 97.75 137 ASP A O 1
ATOM 1058 N N . ASP A 1 138 ? -6.385 1.341 21.569 1.00 98.25 138 ASP A N 1
ATOM 1059 C CA . ASP A 1 138 ? -6.154 -0.048 21.963 1.00 98.25 138 ASP A CA 1
ATOM 1060 C C . ASP A 1 138 ? -6.996 -1.066 21.164 1.00 98.25 138 ASP A C 1
ATOM 1062 O O . ASP A 1 138 ? -6.846 -2.276 21.343 1.00 98.25 138 ASP A O 1
ATOM 1066 N N . SER A 1 139 ? -7.852 -0.610 20.240 1.00 98.62 139 SER A N 1
ATOM 1067 C CA . SER A 1 139 ? -8.565 -1.488 19.305 1.00 98.62 139 SER A CA 1
ATOM 1068 C C . SER A 1 139 ? -7.598 -2.162 18.329 1.00 98.62 139 SER A C 1
ATOM 1070 O O . SER A 1 139 ? -6.750 -1.505 17.721 1.00 98.62 139 SER A O 1
ATOM 1072 N N . THR A 1 140 ? -7.781 -3.465 18.101 1.00 98.62 140 THR A N 1
ATOM 1073 C CA . THR A 1 140 ? -6.942 -4.263 17.196 1.00 98.62 140 THR A CA 1
ATOM 1074 C C . THR A 1 140 ? -7.103 -3.803 15.745 1.00 98.62 140 THR A C 1
ATOM 1076 O O . THR A 1 140 ? -8.170 -3.978 15.151 1.00 98.62 140 THR A O 1
ATOM 1079 N N . LEU A 1 141 ? -6.035 -3.270 15.144 1.00 98.31 141 LEU A N 1
ATOM 1080 C CA . LEU A 1 141 ? -6.051 -2.635 13.823 1.00 98.31 141 LEU A CA 1
ATOM 1081 C C . LEU A 1 141 ? -6.570 -3.575 12.728 1.00 98.31 141 LEU A C 1
ATOM 1083 O O . LEU A 1 141 ? -7.435 -3.185 11.942 1.00 98.31 141 LEU A O 1
ATOM 1087 N N . ALA A 1 142 ? -6.106 -4.828 12.694 1.00 98.12 142 ALA A N 1
ATOM 1088 C CA . ALA A 1 142 ? -6.580 -5.823 11.730 1.00 98.12 142 ALA A CA 1
ATOM 1089 C C . ALA A 1 142 ? -8.094 -6.072 11.803 1.00 98.12 142 ALA A C 1
ATOM 1091 O O . ALA A 1 142 ? -8.746 -6.188 10.763 1.00 98.12 142 ALA A O 1
ATOM 1092 N N . MET A 1 143 ? -8.655 -6.126 13.013 1.00 98.56 143 MET A N 1
ATOM 1093 C CA . MET A 1 143 ? -10.085 -6.348 13.239 1.00 98.56 143 MET A CA 1
ATOM 1094 C C . MET A 1 143 ? -10.904 -5.085 12.964 1.00 98.56 143 MET A C 1
ATOM 1096 O O . MET A 1 143 ? -11.979 -5.176 12.372 1.00 98.56 143 MET A O 1
ATOM 1100 N N . VAL A 1 144 ? -10.363 -3.901 13.278 1.00 98.75 144 VAL A N 1
ATOM 1101 C CA . VAL A 1 144 ? -10.926 -2.605 12.869 1.00 98.75 144 VAL A CA 1
ATOM 1102 C C . VAL A 1 144 ? -11.032 -2.499 11.352 1.00 98.75 144 VAL A C 1
ATOM 1104 O O . VAL A 1 144 ? -12.063 -2.067 10.841 1.00 98.75 144 VAL A O 1
ATOM 1107 N N . CYS A 1 145 ? -10.012 -2.937 10.612 1.00 98.31 145 CYS A N 1
ATOM 1108 C CA . CYS A 1 145 ? -10.037 -2.900 9.150 1.00 98.31 145 CYS A CA 1
ATOM 1109 C C . CYS A 1 145 ? -11.128 -3.801 8.561 1.00 98.31 145 CYS A C 1
ATOM 1111 O O . CYS A 1 145 ? -11.738 -3.433 7.557 1.00 98.31 145 CYS A O 1
ATOM 1113 N N . VAL A 1 146 ? -11.408 -4.951 9.186 1.00 98.69 146 VAL A N 1
ATOM 1114 C CA . VAL A 1 146 ? -12.535 -5.806 8.785 1.00 98.69 146 VAL A CA 1
ATOM 1115 C C . VAL A 1 146 ? -13.861 -5.164 9.176 1.00 98.69 146 VAL A C 1
ATOM 1117 O O . VAL A 1 146 ? -14.730 -5.025 8.320 1.00 98.69 146 VAL A O 1
ATOM 1120 N N . HIS A 1 147 ? -14.004 -4.692 10.419 1.00 98.75 147 HIS A N 1
ATOM 1121 C CA . HIS A 1 147 ? -15.208 -4.006 10.896 1.00 98.75 147 HIS A CA 1
ATOM 1122 C C . HIS A 1 147 ? -15.587 -2.817 10.002 1.00 98.75 147 HIS A C 1
ATOM 1124 O O . HIS A 1 147 ? -16.733 -2.711 9.573 1.00 98.75 147 HIS A O 1
ATOM 1130 N N . ALA A 1 148 ? -14.619 -1.974 9.637 1.00 98.44 148 ALA A N 1
ATOM 1131 C CA . ALA A 1 148 ? -14.806 -0.825 8.750 1.00 98.44 148 ALA A CA 1
ATOM 1132 C C . ALA A 1 148 ? -15.062 -1.206 7.275 1.00 98.44 148 ALA A C 1
ATOM 1134 O O . ALA A 1 148 ? -15.295 -0.329 6.446 1.00 98.44 148 ALA A O 1
ATOM 1135 N N . GLY A 1 149 ? -15.001 -2.495 6.923 1.00 98.06 149 GLY A N 1
ATOM 1136 C CA . GLY A 1 149 ? -15.218 -2.983 5.558 1.00 98.06 149 GLY A CA 1
ATOM 1137 C C . GLY A 1 149 ? -14.059 -2.690 4.609 1.00 98.06 149 GLY A C 1
ATOM 1138 O O . GLY A 1 149 ? -14.225 -2.760 3.393 1.00 98.06 149 GLY A O 1
ATOM 1139 N N . LEU A 1 150 ? -12.888 -2.357 5.154 1.00 97.38 150 LEU A N 1
ATOM 1140 C CA . LEU A 1 150 ? -11.695 -2.043 4.381 1.00 97.38 150 LEU A CA 1
ATOM 1141 C C . LEU A 1 150 ? -10.971 -3.309 3.924 1.00 97.38 150 LEU A C 1
ATOM 1143 O O . LEU A 1 150 ? -10.456 -3.327 2.813 1.00 97.38 150 LEU A O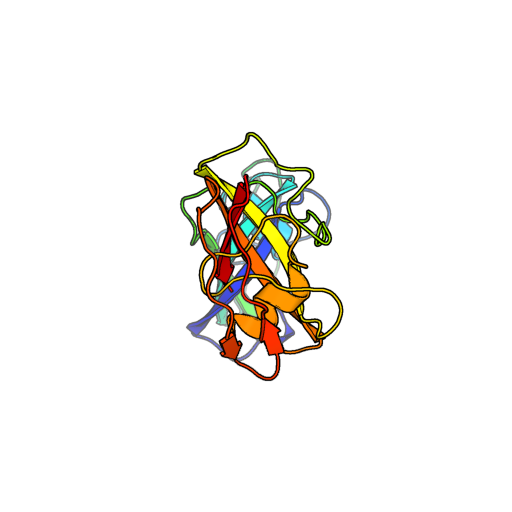 1
ATOM 1147 N N . LEU A 1 151 ? -10.946 -4.369 4.736 1.00 96.81 151 LEU A N 1
ATOM 1148 C CA . LEU A 1 151 ? -10.324 -5.658 4.403 1.00 96.81 151 LEU A CA 1
ATOM 1149 C C . LEU A 1 151 ? -11.285 -6.815 4.675 1.00 96.81 151 LEU A C 1
ATOM 1151 O O . LEU A 1 151 ? -12.078 -6.772 5.610 1.00 96.81 151 LEU A O 1
ATOM 1155 N N . ARG A 1 152 ? -11.181 -7.894 3.901 1.00 97.69 152 ARG A N 1
ATOM 1156 C CA . ARG A 1 152 ? -11.734 -9.202 4.284 1.00 97.69 152 ARG A CA 1
ATOM 1157 C C . ARG A 1 152 ? -10.776 -9.926 5.233 1.00 97.69 152 ARG A C 1
ATOM 1159 O O . ARG A 1 152 ? -9.580 -9.643 5.265 1.00 97.69 152 ARG A O 1
ATOM 1166 N N . ILE A 1 153 ? -11.281 -10.919 5.966 1.00 97.62 153 ILE A N 1
ATOM 1167 C CA . ILE A 1 153 ? -10.429 -11.811 6.768 1.00 97.62 153 ILE A CA 1
ATOM 1168 C C . ILE A 1 153 ? -9.415 -12.505 5.844 1.00 97.62 153 ILE A C 1
ATOM 1170 O O . ILE A 1 153 ? -9.790 -13.086 4.824 1.00 97.62 153 ILE A O 1
ATOM 1174 N N . GLY A 1 154 ? -8.131 -12.417 6.195 1.00 92.81 154 GLY A N 1
ATOM 1175 C CA . GLY A 1 154 ? -7.010 -12.940 5.412 1.00 92.81 154 GLY A CA 1
ATOM 1176 C C . GLY A 1 154 ? -6.588 -12.074 4.219 1.00 92.81 154 GLY A C 1
ATOM 1177 O O . GLY A 1 154 ? -5.592 -12.391 3.572 1.00 92.81 154 GLY A O 1
ATOM 1178 N N . GLU A 1 155 ? -7.298 -10.984 3.917 1.00 92.62 155 GLU A N 1
ATOM 1179 C CA . GLU A 1 155 ? -6.896 -10.039 2.877 1.00 92.62 155 GLU A CA 1
ATOM 1180 C C . GLU A 1 155 ? -5.836 -9.083 3.420 1.00 92.62 155 GLU A C 1
ATOM 1182 O O . GLU A 1 155 ? -6.054 -8.407 4.425 1.00 92.62 155 GLU A O 1
ATOM 1187 N N . THR A 1 156 ? -4.698 -9.003 2.733 1.00 87.50 156 THR A N 1
ATOM 1188 C CA . THR A 1 156 ? -3.676 -7.995 3.011 1.00 87.50 156 THR A CA 1
ATOM 1189 C C . THR A 1 156 ? -3.936 -6.742 2.184 1.00 87.50 156 THR A C 1
ATOM 1191 O O . THR A 1 156 ? -4.074 -6.826 0.964 1.00 87.50 156 THR A O 1
ATOM 1194 N N . GLY A 1 157 ? -3.938 -5.579 2.828 1.00 84.88 157 GLY A N 1
ATOM 1195 C CA . GLY A 1 157 ? -4.026 -4.291 2.149 1.00 84.88 157 GLY A CA 1
ATOM 1196 C C . GLY A 1 157 ? -3.271 -3.192 2.882 1.00 84.88 157 GLY A C 1
ATOM 1197 O O . GLY A 1 157 ? -2.801 -3.370 4.010 1.00 84.88 157 GLY A O 1
ATOM 1198 N N . LEU A 1 158 ? -3.125 -2.055 2.202 1.00 85.19 158 LEU A N 1
ATOM 1199 C CA . LEU A 1 158 ? -2.459 -0.888 2.761 1.00 85.19 158 LEU A CA 1
ATOM 1200 C C . LEU A 1 158 ? -3.481 0.022 3.440 1.00 85.19 158 LEU A C 1
ATOM 1202 O O . LEU A 1 158 ? -4.373 0.565 2.780 1.00 85.19 158 LEU A O 1
ATOM 1206 N N . ILE A 1 159 ? -3.307 0.196 4.746 1.00 91.38 159 ILE A N 1
ATOM 1207 C CA . ILE A 1 159 ? -4.208 0.965 5.596 1.00 91.38 159 ILE A CA 1
ATOM 1208 C C . ILE A 1 159 ? -3.514 2.235 6.043 1.00 91.38 159 ILE A C 1
ATOM 1210 O O . ILE A 1 159 ? -2.394 2.195 6.550 1.00 91.38 159 ILE A O 1
ATOM 1214 N N . GLU A 1 160 ? -4.196 3.352 5.856 1.00 90.00 160 GLU A N 1
ATOM 1215 C CA . GLU A 1 160 ? -3.859 4.626 6.459 1.00 90.00 160 GLU A CA 1
ATOM 1216 C C . GLU A 1 160 ? -4.631 4.796 7.758 1.00 90.00 160 GLU A C 1
ATOM 1218 O O . GLU A 1 160 ? -5.819 4.495 7.840 1.00 90.00 160 GLU A O 1
ATOM 1223 N N . VAL A 1 161 ? -3.919 5.255 8.775 1.00 93.38 161 VAL A N 1
ATOM 1224 C CA . VAL A 1 161 ? -4.399 5.488 10.124 1.00 93.38 161 VAL A CA 1
ATOM 1225 C C . VAL A 1 161 ? -4.199 6.961 10.429 1.00 93.38 161 VAL A C 1
ATOM 1227 O O . VAL A 1 161 ? -3.066 7.443 10.418 1.00 93.38 161 VAL A O 1
ATOM 1230 N N . THR A 1 162 ? -5.273 7.669 10.752 1.00 94.06 162 THR A N 1
ATOM 1231 C CA . THR A 1 162 ? -5.189 9.021 11.315 1.00 94.06 162 THR A CA 1
ATOM 1232 C C . THR A 1 162 ? -5.340 8.919 12.822 1.00 94.06 162 THR A C 1
ATOM 1234 O O . THR A 1 162 ? -6.374 8.445 13.297 1.00 94.06 162 THR A O 1
ATOM 1237 N N . LEU A 1 163 ? -4.322 9.348 13.569 1.00 94.25 163 LEU A N 1
ATOM 1238 C CA . LEU A 1 163 ? -4.377 9.424 15.028 1.00 94.25 163 LEU A CA 1
ATOM 1239 C C . LEU A 1 163 ? -5.172 10.654 15.457 1.00 94.25 163 LEU A C 1
ATOM 1241 O O . LEU A 1 163 ? -4.958 11.753 14.952 1.00 94.25 163 LEU A O 1
ATOM 1245 N N . LEU A 1 164 ? -6.081 10.467 16.402 1.00 96.69 164 LEU A N 1
ATOM 1246 C CA . LEU A 1 164 ? -7.069 11.458 16.804 1.00 96.69 164 LEU A CA 1
ATOM 1247 C C . LEU A 1 164 ? -7.061 11.627 18.330 1.00 96.69 164 LEU A C 1
ATOM 1249 O O . LEU A 1 164 ? -6.673 10.705 19.059 1.00 96.69 164 LEU A O 1
ATOM 1253 N N . PRO A 1 165 ? -7.535 12.776 18.843 1.00 96.88 165 PRO A N 1
ATOM 1254 C CA . PRO A 1 165 ? -7.870 12.894 20.254 1.00 96.88 165 PRO A CA 1
ATOM 1255 C C . PRO A 1 165 ? -8.877 11.821 20.688 1.00 96.88 165 PRO A C 1
ATOM 1257 O O . PRO A 1 165 ? -9.648 11.285 19.885 1.00 96.88 165 PRO A O 1
ATOM 1260 N N . GLY A 1 166 ? -8.879 11.524 21.982 1.00 97.12 166 GLY A N 1
ATOM 1261 C CA . GLY A 1 166 ? -9.915 10.732 22.629 1.00 97.12 166 GLY A CA 1
ATOM 1262 C C . GLY A 1 166 ? -11.318 11.335 22.522 1.00 97.12 166 GLY A C 1
ATOM 1263 O O . GLY A 1 166 ? -11.471 12.545 22.338 1.00 97.12 166 GLY A O 1
ATOM 1264 N N . LEU A 1 167 ? -12.338 10.489 22.660 1.00 98.12 167 LEU A N 1
ATOM 1265 C CA . LEU A 1 167 ? -13.745 10.883 22.757 1.00 98.12 167 LEU A CA 1
ATOM 1266 C C . LEU A 1 167 ? -14.288 10.572 24.158 1.00 98.12 167 LEU A C 1
ATOM 1268 O O . LEU A 1 167 ? -13.781 9.695 24.854 1.00 98.12 167 LEU A O 1
ATOM 1272 N N . GLU A 1 168 ? -15.356 11.267 24.553 1.00 98.31 168 GLU A N 1
ATOM 1273 C CA . GLU A 1 168 ? -16.061 10.996 25.818 1.00 98.31 168 GLU A CA 1
ATOM 1274 C C . GLU A 1 168 ? -16.953 9.747 25.753 1.00 98.31 168 GLU A C 1
ATOM 1276 O O . GLU A 1 168 ? -17.302 9.171 26.784 1.00 98.31 168 GLU A O 1
ATOM 1281 N N . GLU A 1 169 ? -17.323 9.325 24.546 1.00 98.31 169 GLU A N 1
ATOM 1282 C CA . GLU A 1 169 ? -18.129 8.138 24.291 1.00 98.31 169 GLU A CA 1
ATOM 1283 C C . GLU A 1 169 ? -17.804 7.576 22.903 1.00 98.31 169 GLU A C 1
ATOM 1285 O O . GLU A 1 169 ? -17.567 8.321 21.949 1.00 98.31 169 GLU A O 1
ATOM 1290 N N . TYR A 1 170 ? -17.820 6.251 22.802 1.00 98.56 170 TYR A N 1
ATOM 1291 C CA . TYR A 1 170 ? -17.651 5.488 21.577 1.00 98.56 170 TYR A CA 1
ATOM 1292 C C . TYR A 1 170 ? -18.871 4.595 21.401 1.00 98.56 170 TYR A C 1
ATOM 1294 O O . TYR A 1 170 ? -19.128 3.716 22.225 1.00 98.56 170 TYR A O 1
ATOM 1302 N N . GLU A 1 171 ? -19.611 4.783 20.314 1.00 98.50 171 GLU A N 1
ATOM 1303 C CA . GLU A 1 171 ? -20.738 3.920 19.973 1.00 98.50 171 GLU A CA 1
ATOM 1304 C C . GLU A 1 171 ? -20.238 2.678 19.218 1.00 98.50 171 GLU A C 1
ATOM 1306 O O . GLU A 1 171 ? -19.592 2.783 18.173 1.00 98.50 171 GLU A O 1
ATOM 1311 N N . GLY A 1 172 ? -20.507 1.489 19.760 1.00 98.44 172 GLY A N 1
ATOM 1312 C CA . GLY A 1 172 ? -20.221 0.218 19.101 1.00 98.44 172 GLY A CA 1
ATOM 1313 C C . GLY A 1 172 ? -21.272 -0.139 18.051 1.00 98.44 172 GLY A C 1
ATOM 1314 O O . GLY A 1 172 ? -22.410 0.322 18.091 1.00 98.44 172 GLY A O 1
ATOM 1315 N N . SER A 1 173 ? -20.915 -1.006 17.106 1.00 98.75 173 SER A N 1
ATOM 1316 C CA . SER A 1 173 ? -21.831 -1.474 16.064 1.00 98.75 173 SER A CA 1
ATOM 1317 C C . SER A 1 173 ? -21.461 -2.868 15.569 1.00 98.75 173 SER A C 1
ATOM 1319 O O . SER A 1 173 ? -20.381 -3.371 15.850 1.00 98.75 173 SER A O 1
ATOM 1321 N N . THR A 1 174 ? -22.347 -3.511 14.805 1.00 98.56 174 THR A N 1
ATOM 1322 C CA . THR A 1 174 ? -21.986 -4.723 14.054 1.00 98.56 174 THR A CA 1
ATOM 1323 C C . THR A 1 174 ? -21.907 -4.399 12.573 1.00 98.56 174 THR A C 1
ATOM 1325 O O . THR A 1 174 ? -22.912 -4.029 11.967 1.00 98.56 174 THR A O 1
ATOM 1328 N N . GLN A 1 175 ? -20.721 -4.550 11.990 1.00 98.38 175 GLN A N 1
ATOM 1329 C CA . GLN A 1 175 ? -20.441 -4.277 10.584 1.00 98.38 175 GLN A CA 1
ATOM 1330 C C . GLN A 1 175 ? -19.512 -5.348 10.021 1.00 98.38 175 GLN A C 1
ATOM 1332 O O . GLN A 1 175 ? -18.595 -5.809 10.695 1.00 98.38 175 GLN A O 1
ATOM 1337 N N . ASN A 1 176 ? -19.757 -5.758 8.774 1.00 98.19 176 ASN A N 1
ATOM 1338 C CA . ASN A 1 176 ? -18.890 -6.688 8.038 1.00 98.19 176 ASN A CA 1
ATOM 1339 C C . ASN A 1 176 ? -18.571 -7.998 8.794 1.00 98.19 176 ASN A C 1
ATOM 1341 O O . ASN A 1 176 ? -17.502 -8.578 8.636 1.00 98.19 176 ASN A O 1
ATOM 1345 N N . GLY A 1 177 ? -19.517 -8.471 9.615 1.00 97.19 177 GLY A N 1
ATOM 1346 C CA . GLY A 1 177 ? -19.371 -9.691 10.417 1.00 97.19 177 GLY A CA 1
ATOM 1347 C C . GLY A 1 177 ? -18.595 -9.522 11.728 1.00 97.19 177 GLY A C 1
ATOM 1348 O O . GLY A 1 177 ? -18.447 -10.499 12.454 1.00 97.19 177 GLY A O 1
ATOM 1349 N N . ILE A 1 178 ? -18.147 -8.309 12.055 1.00 98.50 178 ILE A N 1
ATOM 1350 C CA . ILE A 1 178 ? -17.468 -7.966 13.306 1.00 98.50 178 ILE A CA 1
ATOM 1351 C C . ILE A 1 178 ? -18.395 -7.109 14.170 1.00 98.50 178 ILE A C 1
ATOM 1353 O O . ILE A 1 178 ? -19.046 -6.195 13.667 1.00 98.50 178 ILE A O 1
ATOM 1357 N N . THR A 1 179 ? -18.440 -7.374 15.475 1.00 98.44 179 THR A N 1
ATOM 1358 C CA . THR A 1 179 ? -19.123 -6.521 16.457 1.00 98.44 179 THR A CA 1
ATOM 1359 C C . THR A 1 179 ? -18.090 -5.731 17.249 1.00 98.44 179 THR A C 1
ATOM 1361 O O . THR A 1 179 ? -17.295 -6.323 17.978 1.00 98.44 179 THR A O 1
ATOM 1364 N N . SER A 1 180 ? -18.115 -4.405 17.128 1.00 98.56 180 SER A N 1
ATOM 1365 C CA . SER A 1 180 ? -17.415 -3.504 18.036 1.00 98.56 180 SER A CA 1
ATOM 1366 C C . SER A 1 180 ? -18.267 -3.180 19.262 1.00 98.56 180 SER A C 1
ATOM 1368 O O . SER A 1 180 ? -19.500 -3.196 19.220 1.00 98.56 180 SER A O 1
ATOM 1370 N N . GLN A 1 181 ? -17.605 -2.904 20.379 1.00 98.62 181 GLN A N 1
ATOM 1371 C CA . GLN A 1 181 ? -18.248 -2.587 21.648 1.00 98.62 181 GLN A CA 1
ATOM 1372 C C . GLN A 1 181 ? -18.364 -1.076 21.837 1.00 98.62 181 GLN A C 1
ATOM 1374 O O . GLN A 1 181 ? -17.486 -0.318 21.421 1.00 98.62 181 GLN A O 1
ATOM 1379 N N . SER A 1 182 ? -19.437 -0.639 22.495 1.00 98.62 182 SER A N 1
ATOM 1380 C CA . SER A 1 182 ? -19.496 0.731 22.999 1.00 98.62 182 SER A CA 1
ATOM 1381 C C . SER A 1 182 ? -18.541 0.898 24.178 1.00 98.62 182 SER A C 1
ATOM 1383 O O . SER A 1 182 ? -18.328 -0.043 24.949 1.00 98.62 182 SER A O 1
ATOM 1385 N N . TYR A 1 183 ? -17.992 2.096 24.341 1.00 98.25 183 TYR A N 1
ATOM 1386 C CA . TYR A 1 183 ? -17.115 2.429 25.456 1.00 98.25 183 TYR A CA 1
ATOM 1387 C C . TYR A 1 183 ? -17.311 3.878 25.904 1.00 98.25 183 TYR A C 1
ATOM 1389 O O . TYR A 1 183 ? -17.811 4.707 25.149 1.00 98.25 183 TYR A O 1
ATOM 1397 N N .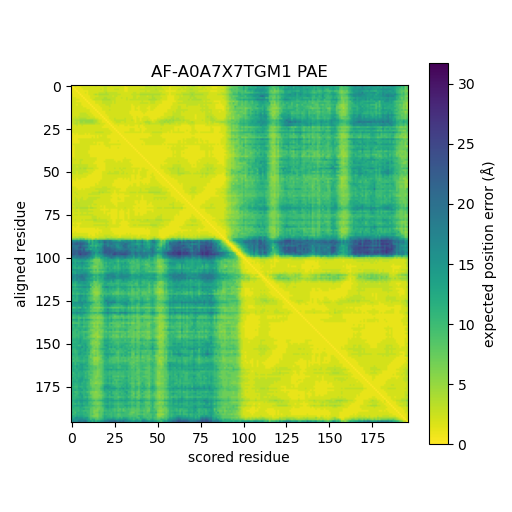 GLY A 1 184 ? -16.956 4.166 27.155 1.00 98.00 184 GLY A N 1
ATOM 1398 C CA . GLY A 1 184 ? -16.997 5.525 27.694 1.00 98.00 184 GLY A CA 1
ATOM 1399 C C . GLY A 1 184 ? -15.760 6.335 27.310 1.00 98.00 184 GLY A C 1
ATOM 1400 O O . GLY A 1 184 ? -15.075 6.031 26.337 1.00 98.00 184 GLY A O 1
ATOM 1401 N N . SER A 1 185 ? -15.459 7.340 28.130 1.00 98.00 185 SER A N 1
ATOM 1402 C CA . SER A 1 185 ? -14.344 8.258 27.904 1.00 98.00 185 SER A CA 1
ATOM 1403 C C . SER A 1 185 ? -13.007 7.525 27.779 1.00 98.00 185 SER A C 1
ATOM 1405 O O . SER A 1 185 ? -12.646 6.699 28.627 1.00 98.00 185 SER A O 1
ATOM 1407 N N . TRP A 1 186 ? -12.266 7.840 26.718 1.00 97.81 186 TRP A N 1
ATOM 1408 C CA . TRP A 1 186 ? -10.933 7.308 26.451 1.00 97.81 186 TRP A CA 1
ATOM 1409 C C . TRP A 1 186 ? -10.029 8.401 25.892 1.00 97.81 186 TRP A C 1
ATOM 1411 O O . TRP A 1 186 ? -10.501 9.377 25.325 1.00 97.81 186 TRP A O 1
ATOM 1421 N N . GLN A 1 187 ? -8.715 8.267 26.076 1.00 97.00 187 GLN A N 1
ATOM 1422 C CA . GLN A 1 187 ? -7.779 9.380 25.864 1.00 97.00 187 GLN A CA 1
ATOM 1423 C C . GLN A 1 187 ? -7.315 9.544 24.413 1.00 97.00 187 GLN A C 1
ATOM 1425 O O . GLN A 1 187 ? -6.905 10.641 24.033 1.00 97.00 187 GLN A O 1
ATOM 1430 N N . TRP A 1 188 ? -7.373 8.481 23.609 1.00 97.62 188 TRP A N 1
ATOM 1431 C CA . TRP A 1 188 ? -6.751 8.439 22.286 1.00 97.62 188 TRP A CA 1
ATOM 1432 C C . TRP A 1 188 ? -7.573 7.610 21.311 1.00 97.62 188 TRP A C 1
ATOM 1434 O O . TRP A 1 188 ? -8.048 6.530 21.653 1.00 97.62 188 TRP A O 1
ATOM 1444 N N . SER A 1 189 ? -7.703 8.092 20.081 1.00 98.31 189 SER A N 1
ATOM 1445 C CA . SER A 1 189 ? -8.471 7.394 19.056 1.00 98.31 189 SER A CA 1
ATOM 1446 C C . SER A 1 189 ? -7.700 7.291 17.753 1.00 98.31 189 SER A C 1
ATOM 1448 O O . SER A 1 189 ? -6.684 7.955 17.547 1.00 98.31 189 SER A O 1
ATOM 1450 N N . TYR A 1 190 ? -8.230 6.507 16.827 1.00 98.31 190 TYR A N 1
ATOM 1451 C CA . TYR A 1 190 ? -7.819 6.557 15.438 1.00 98.31 190 TYR A CA 1
ATOM 1452 C C . TYR A 1 190 ? -8.985 6.293 14.489 1.00 98.31 190 TYR A C 1
ATOM 1454 O O . TYR A 1 190 ? -10.025 5.754 14.868 1.00 98.31 190 TYR A O 1
ATOM 1462 N N . SER A 1 191 ? -8.794 6.680 13.233 1.00 97.88 191 SER A N 1
ATOM 1463 C CA . SER A 1 191 ? -9.656 6.290 12.117 1.00 97.88 191 SER A CA 1
ATOM 1464 C C . SER A 1 191 ? -8.817 5.639 11.024 1.00 97.88 191 SER A C 1
ATOM 1466 O O . SER A 1 191 ? -7.597 5.817 10.989 1.00 97.88 191 SER A O 1
ATOM 1468 N N . VAL A 1 192 ? -9.467 4.853 10.165 1.00 97.44 192 VAL A N 1
ATOM 1469 C CA . VAL A 1 192 ? -8.804 4.073 9.117 1.00 97.44 192 VAL A CA 1
ATOM 1470 C C . VAL A 1 192 ? -9.383 4.359 7.740 1.00 97.44 192 VAL A C 1
ATOM 1472 O O . VAL A 1 192 ? -10.599 4.468 7.577 1.00 97.44 192 VAL A O 1
ATOM 1475 N N . THR A 1 193 ? -8.518 4.402 6.732 1.00 94.38 193 THR A N 1
ATOM 1476 C CA . THR A 1 193 ? -8.895 4.393 5.315 1.00 94.38 193 THR A CA 1
ATOM 1477 C C . THR A 1 193 ? -8.007 3.413 4.549 1.00 94.38 193 THR A C 1
ATOM 1479 O O . THR A 1 193 ? -6.880 3.112 4.944 1.00 94.38 193 THR A O 1
ATOM 1482 N N . ARG A 1 194 ? -8.523 2.856 3.451 1.00 88.81 194 ARG A N 1
ATOM 1483 C CA . ARG A 1 194 ? -7.758 1.965 2.569 1.00 88.81 194 ARG A CA 1
ATOM 1484 C C . ARG A 1 194 ? -7.277 2.738 1.350 1.00 88.81 194 ARG A C 1
ATOM 1486 O O . ARG A 1 194 ? -8.078 3.416 0.713 1.00 88.81 194 ARG A O 1
ATOM 1493 N N . ILE A 1 195 ? -5.994 2.600 1.009 1.00 78.50 195 ILE A N 1
ATOM 1494 C CA . ILE A 1 195 ? -5.391 3.334 -0.119 1.00 78.50 195 ILE A CA 1
ATOM 1495 C C . ILE A 1 195 ? -5.329 2.478 -1.403 1.00 78.50 195 ILE A C 1
ATOM 1497 O O . ILE A 1 195 ? -5.347 3.031 -2.505 1.00 78.50 195 ILE A O 1
ATOM 1501 N N . LEU A 1 196 ? -5.291 1.142 -1.291 1.00 65.06 196 LEU A N 1
ATOM 1502 C CA . LEU A 1 196 ? -5.259 0.190 -2.417 1.00 65.06 196 LEU A CA 1
ATOM 1503 C C . LEU A 1 196 ? -5.960 -1.124 -2.083 1.00 65.06 196 LEU A C 1
ATOM 1505 O O . LEU A 1 196 ? -5.727 -1.641 -0.966 1.00 65.06 196 LEU A O 1
#

pLDDT: mean 92.87, std 10.66, range [42.97, 98.75]

Solvent-accessible surface area (backbone atoms only — not comparable to full-atom values): 10171 Å² total; per-residue (Å²): 84,58,92,51,61,89,46,59,78,44,72,47,78,40,84,39,54,14,38,83,80,85,73,39,31,20,56,83,47,26,44,18,80,27,44,64,30,42,52,32,11,38,73,60,52,29,50,74,70,35,39,43,44,32,37,35,36,29,37,70,40,47,71,61,30,59,37,47,79,31,76,91,35,70,32,38,64,41,62,65,42,86,26,21,30,36,70,42,56,73,56,93,63,80,49,64,50,65,82,39,62,61,75,52,40,46,61,94,53,66,97,40,66,74,41,72,43,32,28,48,32,51,13,32,95,64,81,53,40,34,18,56,83,50,26,42,25,76,24,20,48,32,28,44,32,16,34,74,64,67,30,51,75,76,34,71,37,42,34,39,34,41,30,35,70,38,46,71,62,27,61,38,45,78,32,76,93,33,71,26,38,61,43,62,66,46,79,40,21,31,34,76,47,67,82,102

Second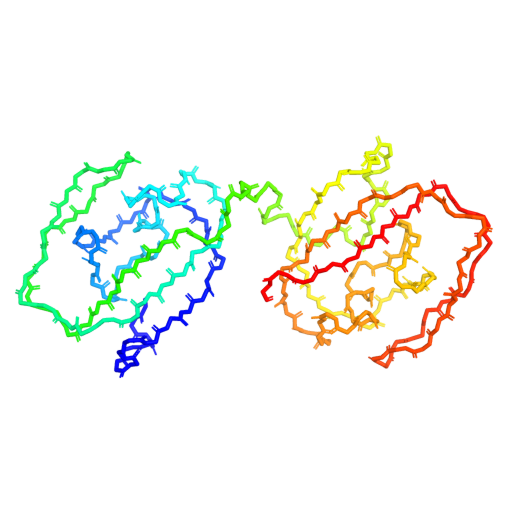ary structure (DSSP, 8-state):
-GGGTT-TT-EEEEEEE--S-S--B-SSSEETTS-HHHHHHHTTSS-TT-EEEEEEEEEEEES-B---EETTEEPBPB--EEEEEEEEE--SS--TTTT-B--SSSGGGTT-TT-EEEEEEE--S-S--BEESEEETTS-HHHHHHHTTS--TT-EEEEEEEEEE--S-B---EETTEEPBPB---SEEEEEEE--

Nearest PDB structures (foldseek):
  1jbi-assembly1_A  TM=8.127E-01  e=1.843E-04  Homo sapiens
  8i03-assembly1_I  TM=8.108E-01  e=1.584E-04  Schizosaccharomyces pombe
  8ga8-assembly1_K  TM=7.695E-01  e=5.049E-02  Saccharomyces cerevisiae
  6lmj-assembly1_B  TM=3.043E-01  e=6.158E+00  African swine fever virus
  5swi-assembly3_C  TM=2.333E-01  e=8.773E+00  Streptococcus pneumoniae

Foldseek 3Di:
DVVCAPVAQDKDKDWEFAAQDDAWFADQKTAPPGDPNPNCQQPVQAAHRFIAIKIKGKHAWDQWGDWDDGNNHTHHIDGTHGIIIGIHTDDPDRQPAEPAAQPQFQVVVPPVAQDKHKHFEAAAQDDAWEADQKTARNGGPNPNCQQNVNHDHRDTFMKIKHKHFWDQKGDWDGGNNHTHHIDGTDGIIIGIDTDD